Protein AF-A0A090FC65-F1 (afdb_monomer_lite)

Secondary structure (DSSP, 8-state):
--GGGG-HHHHHHHHHHHHHHHHHHHHHHHHHHHHHHHHHHHHHHTSTT--HHHHHHHHHHHHHHTT-SHHHHHHHHHHHHHHHHHHHHHH-TTSTT----HHHHHHHHHHHHHHHHHHHHSS-GGGSTTTT-HHHHHHHHHHHHHHHHHSHHHHHHHHHHHHHHHHHHHHHHHHHHHHHHHHHHHHHHHTHHHHHHHHHHHHH--

pLDDT: mean 73.16, std 12.25, range [43.16, 95.88]

Structure (mmCIF, N/CA/C/O backbone):
data_AF-A0A090FC65-F1
#
_entry.id   AF-A0A090FC65-F1
#
loop_
_atom_site.group_PDB
_atom_site.id
_atom_site.type_symbol
_atom_site.label_atom_id
_atom_site.label_alt_id
_atom_site.label_comp_id
_atom_site.label_asym_id
_atom_site.label_entity_id
_atom_site.label_seq_id
_atom_site.pdbx_PDB_ins_code
_atom_site.Cartn_x
_atom_site.Cartn_y
_atom_site.Cartn_z
_atom_site.occupancy
_atom_site.B_iso_or_equiv
_atom_site.auth_seq_id
_atom_site.auth_comp_id
_atom_site.auth_asym_id
_atom_site.auth_atom_id
_atom_site.pdbx_PDB_model_num
ATOM 1 N N . MET A 1 1 ? 42.939 10.098 -3.791 1.00 51.47 1 MET A N 1
ATOM 2 C CA . MET A 1 1 ? 41.573 9.546 -3.616 1.00 51.47 1 MET A CA 1
ATOM 3 C C . MET A 1 1 ? 41.718 8.213 -2.901 1.00 51.47 1 MET A C 1
ATOM 5 O O . MET A 1 1 ? 42.441 7.376 -3.420 1.00 51.47 1 MET A O 1
ATOM 9 N N . ASN A 1 2 ? 41.141 8.066 -1.704 1.00 67.38 2 ASN A N 1
ATOM 10 C CA . ASN A 1 2 ? 41.407 6.952 -0.780 1.00 67.38 2 ASN A CA 1
ATOM 11 C C . ASN A 1 2 ? 41.084 5.579 -1.389 1.00 67.38 2 ASN A C 1
ATOM 13 O O . ASN A 1 2 ? 39.957 5.353 -1.828 1.00 67.38 2 ASN A O 1
ATOM 17 N N . GLU A 1 3 ? 42.057 4.664 -1.356 1.00 71.25 3 GLU A N 1
ATOM 18 C CA . GLU A 1 3 ? 41.932 3.275 -1.831 1.00 71.25 3 GLU A CA 1
ATOM 19 C C . GLU A 1 3 ? 40.786 2.517 -1.139 1.00 71.25 3 GLU A C 1
ATOM 21 O O . GLU A 1 3 ? 40.102 1.728 -1.784 1.00 71.25 3 GLU A O 1
ATOM 26 N N . LEU A 1 4 ? 40.463 2.887 0.106 1.00 63.00 4 LEU A N 1
ATOM 27 C CA . LEU A 1 4 ? 39.310 2.386 0.864 1.00 63.00 4 LEU A CA 1
ATOM 28 C C . LEU A 1 4 ? 37.965 2.510 0.125 1.00 63.00 4 LEU A C 1
ATOM 30 O O . LEU A 1 4 ? 37.108 1.645 0.257 1.00 63.00 4 LEU A O 1
ATOM 34 N N . VAL A 1 5 ? 37.757 3.567 -0.669 1.00 67.25 5 VAL A N 1
ATOM 35 C CA . VAL A 1 5 ? 36.480 3.797 -1.379 1.00 67.25 5 VAL A CA 1
ATOM 36 C C . VAL A 1 5 ? 36.341 2.874 -2.599 1.00 67.25 5 VAL A C 1
ATOM 38 O O . VAL A 1 5 ? 35.274 2.790 -3.198 1.00 67.25 5 VAL A O 1
ATOM 41 N N . ARG A 1 6 ? 37.403 2.166 -2.999 1.00 68.06 6 ARG A N 1
ATOM 42 C CA . ARG A 1 6 ? 37.356 1.187 -4.096 1.00 68.06 6 ARG A CA 1
ATOM 43 C C . ARG A 1 6 ? 37.112 -0.237 -3.607 1.00 68.06 6 ARG A C 1
ATOM 45 O O . ARG A 1 6 ? 36.806 -1.097 -4.428 1.00 68.06 6 ARG A O 1
ATOM 52 N N . GLU A 1 7 ? 37.214 -0.488 -2.303 1.00 63.75 7 GLU A N 1
ATOM 53 C CA . GLU A 1 7 ? 36.984 -1.814 -1.744 1.00 63.75 7 GLU A CA 1
ATOM 54 C C . GLU A 1 7 ? 35.483 -2.151 -1.740 1.00 63.75 7 GLU A C 1
ATOM 56 O O . GLU A 1 7 ? 34.683 -1.429 -1.136 1.00 63.75 7 GLU A O 1
ATOM 61 N N . PRO A 1 8 ? 35.062 -3.269 -2.358 1.00 57.44 8 PRO A N 1
ATOM 62 C CA . PRO A 1 8 ? 33.663 -3.701 -2.337 1.00 57.44 8 PRO A CA 1
ATOM 63 C C . PRO A 1 8 ? 33.109 -3.876 -0.914 1.00 57.44 8 PRO A C 1
ATOM 65 O O . PRO A 1 8 ? 31.933 -3.610 -0.666 1.00 57.44 8 PRO A O 1
ATOM 68 N N . GLY A 1 9 ? 33.965 -4.276 0.036 1.00 52.81 9 GLY A N 1
ATOM 69 C CA . GLY A 1 9 ? 33.608 -4.434 1.447 1.00 52.81 9 GLY A CA 1
ATOM 70 C C . GLY A 1 9 ? 33.228 -3.119 2.134 1.00 52.81 9 GLY A C 1
ATOM 71 O O . GLY A 1 9 ? 32.287 -3.099 2.927 1.00 52.81 9 GLY A O 1
ATOM 72 N N . PHE A 1 10 ? 33.886 -2.009 1.781 1.00 60.56 10 PHE A N 1
ATOM 73 C CA . PHE A 1 10 ? 33.538 -0.681 2.291 1.00 60.56 10 PHE A CA 1
ATOM 74 C C . PHE A 1 10 ? 32.114 -0.289 1.879 1.00 60.56 10 PHE A C 1
ATOM 76 O O . PHE A 1 10 ? 31.309 0.106 2.722 1.00 60.56 10 PHE A O 1
ATOM 83 N N . TRP A 1 11 ? 31.761 -0.475 0.603 1.00 60.53 11 TRP A N 1
ATOM 84 C CA . TRP A 1 11 ? 30.409 -0.186 0.115 1.00 60.53 11 TRP A CA 1
ATOM 85 C C . TRP A 1 11 ? 29.357 -1.109 0.722 1.00 60.53 11 TRP A C 1
ATOM 87 O O . TRP A 1 11 ? 28.299 -0.625 1.112 1.00 60.53 11 TRP A O 1
ATOM 97 N N . ALA A 1 12 ? 29.656 -2.401 0.888 1.00 51.44 12 ALA A N 1
ATOM 98 C CA . ALA A 1 12 ? 28.757 -3.328 1.572 1.00 51.44 12 ALA A CA 1
ATOM 99 C C . ALA A 1 12 ? 28.463 -2.880 3.017 1.00 51.44 12 ALA A C 1
ATOM 101 O O . ALA A 1 12 ? 27.304 -2.867 3.438 1.00 51.44 12 ALA A O 1
ATOM 102 N N . ALA A 1 13 ? 29.489 -2.446 3.759 1.00 52.19 13 ALA A N 1
ATOM 103 C CA . ALA A 1 13 ? 29.334 -1.923 5.115 1.00 52.19 13 ALA A CA 1
ATOM 104 C C . ALA A 1 13 ? 28.517 -0.619 5.145 1.00 52.19 13 ALA A C 1
ATOM 106 O O . ALA A 1 13 ? 27.596 -0.488 5.952 1.00 52.19 13 ALA A O 1
ATOM 107 N N . VAL A 1 14 ? 28.788 0.321 4.234 1.00 63.91 14 VAL A N 1
ATOM 108 C CA . VAL A 1 14 ? 28.014 1.567 4.105 1.00 63.91 14 VAL A CA 1
ATOM 109 C C . VAL A 1 14 ? 26.547 1.272 3.780 1.00 63.91 14 VAL A C 1
ATOM 111 O O . VAL A 1 14 ? 25.656 1.823 4.427 1.00 63.91 14 VAL A O 1
ATOM 114 N N . THR A 1 15 ? 26.268 0.366 2.839 1.00 62.31 15 THR A N 1
ATOM 115 C CA . THR A 1 15 ? 24.901 -0.040 2.486 1.00 62.31 15 THR A CA 1
ATOM 116 C C . THR A 1 15 ? 24.177 -0.678 3.670 1.00 62.31 15 THR A C 1
ATOM 118 O O . THR A 1 15 ? 23.023 -0.335 3.917 1.00 62.31 15 THR A O 1
ATOM 121 N N . LEU A 1 16 ? 24.840 -1.546 4.441 1.00 58.47 16 LEU A N 1
ATOM 122 C CA . LEU A 1 16 ? 24.265 -2.149 5.649 1.00 58.47 16 LEU A CA 1
ATOM 123 C C . LEU A 1 16 ? 23.921 -1.104 6.716 1.00 58.47 16 LEU A C 1
ATOM 125 O O . LEU A 1 16 ? 22.851 -1.176 7.328 1.00 58.47 16 LEU A O 1
ATOM 129 N N . VAL A 1 17 ? 24.793 -0.114 6.925 1.00 65.50 17 VAL A N 1
ATOM 130 C CA . VAL A 1 17 ? 24.546 0.985 7.870 1.00 65.50 17 VAL A CA 1
ATOM 131 C C . VAL A 1 17 ? 23.358 1.828 7.415 1.00 65.50 17 VAL A C 1
ATOM 133 O O . VAL A 1 17 ? 22.437 2.050 8.199 1.00 65.50 17 VAL A O 1
ATOM 136 N N . VAL A 1 18 ? 23.325 2.239 6.144 1.00 69.81 18 VAL A N 1
ATOM 137 C CA . VAL A 1 18 ? 22.197 2.996 5.576 1.00 69.81 18 VAL A CA 1
ATOM 138 C C . VAL A 1 18 ? 20.899 2.200 5.707 1.00 69.81 18 VAL A C 1
ATOM 140 O O . VAL A 1 18 ? 19.906 2.730 6.197 1.00 69.81 18 VAL A O 1
ATOM 143 N N . PHE A 1 19 ? 20.916 0.912 5.363 1.00 67.31 19 PHE A N 1
ATOM 144 C CA . PHE A 1 19 ? 19.756 0.031 5.471 1.00 67.31 19 PHE A CA 1
ATOM 145 C C . PHE A 1 19 ? 19.228 -0.054 6.907 1.00 67.31 19 PHE A C 1
ATOM 147 O O . PHE A 1 19 ? 18.021 0.069 7.132 1.00 67.31 19 PHE A O 1
ATOM 154 N N . SER A 1 20 ? 20.129 -0.213 7.876 1.00 59.59 20 SER A N 1
ATOM 155 C CA . SER A 1 20 ? 19.792 -0.310 9.299 1.00 59.59 20 SER A CA 1
ATOM 156 C C . SER A 1 20 ? 19.202 0.996 9.833 1.00 59.59 20 SER A C 1
ATOM 158 O O . SER A 1 20 ? 18.173 0.979 10.510 1.00 59.59 20 SER A O 1
ATOM 160 N N . VAL A 1 21 ? 19.800 2.139 9.480 1.00 72.12 21 VAL A N 1
ATOM 161 C CA . VAL A 1 21 ? 19.295 3.467 9.860 1.00 72.12 21 VAL A CA 1
ATOM 162 C C . VAL A 1 21 ? 17.922 3.722 9.238 1.00 72.12 21 VAL A C 1
ATOM 164 O O . VAL A 1 21 ? 17.005 4.146 9.940 1.00 72.12 21 VAL A O 1
ATOM 167 N N . SER A 1 22 ? 17.733 3.413 7.953 1.00 71.12 22 SER A N 1
ATOM 168 C CA . SER A 1 22 ? 16.440 3.566 7.279 1.00 71.12 22 SER A CA 1
ATOM 169 C C . SER A 1 22 ? 15.353 2.693 7.909 1.00 71.12 22 SER A C 1
ATOM 171 O O . SER A 1 22 ? 14.254 3.189 8.148 1.00 71.12 22 SER A O 1
ATOM 173 N N . HIS A 1 23 ? 15.651 1.433 8.248 1.00 70.88 23 HIS A N 1
ATOM 174 C CA . HIS A 1 23 ? 14.705 0.554 8.949 1.00 70.88 23 HIS A CA 1
ATOM 175 C C . HIS A 1 23 ? 14.365 1.076 10.339 1.00 70.88 23 HIS A C 1
ATOM 177 O O . HIS A 1 23 ? 13.200 1.063 10.734 1.00 70.88 23 HIS A O 1
ATOM 183 N N . PHE A 1 24 ? 15.357 1.578 11.071 1.00 73.00 24 PHE A N 1
ATOM 184 C CA . PHE A 1 24 ? 15.137 2.149 12.391 1.00 73.00 24 PHE A CA 1
ATOM 185 C C . PHE A 1 24 ? 14.238 3.393 12.334 1.00 73.00 24 PHE A C 1
ATOM 187 O O . PHE A 1 24 ? 13.262 3.487 13.082 1.00 73.00 24 PHE A O 1
ATOM 194 N N . VAL A 1 25 ? 14.513 4.325 11.414 1.00 78.62 25 VAL A N 1
ATOM 195 C CA . VAL A 1 25 ? 13.696 5.534 11.217 1.00 78.62 25 VAL A CA 1
ATOM 196 C C . VAL A 1 25 ? 12.282 5.168 10.764 1.00 78.62 25 VAL A C 1
ATOM 198 O O . VAL A 1 25 ? 11.313 5.694 11.315 1.00 78.62 25 VAL A O 1
ATOM 201 N N . ALA A 1 26 ? 12.147 4.234 9.818 1.00 76.00 26 ALA A N 1
ATOM 202 C CA . ALA A 1 26 ? 10.854 3.742 9.357 1.00 76.00 26 ALA A CA 1
ATOM 203 C C . ALA A 1 26 ? 10.057 3.112 10.508 1.00 76.00 26 ALA A C 1
ATOM 205 O O . ALA A 1 26 ? 8.915 3.497 10.744 1.00 76.00 26 ALA A O 1
ATOM 206 N N . ALA A 1 27 ? 10.674 2.236 11.305 1.00 74.56 27 ALA A N 1
ATOM 207 C CA . ALA A 1 27 ? 10.036 1.613 12.461 1.00 74.56 27 ALA A CA 1
ATOM 208 C C . ALA A 1 27 ? 9.600 2.646 13.515 1.00 74.56 27 ALA A C 1
ATOM 210 O O . ALA A 1 27 ? 8.479 2.580 14.030 1.00 74.56 27 ALA A O 1
ATOM 211 N N . ALA A 1 28 ? 10.449 3.632 13.823 1.00 81.19 28 ALA A N 1
ATOM 212 C CA . ALA A 1 28 ? 10.112 4.717 14.743 1.00 81.19 28 ALA A CA 1
ATOM 213 C C . ALA A 1 28 ? 8.933 5.563 14.230 1.00 81.19 28 ALA A C 1
ATOM 215 O O . ALA A 1 28 ? 8.041 5.927 15.002 1.00 81.19 28 ALA A O 1
ATOM 216 N N . TYR A 1 29 ? 8.892 5.847 12.929 1.00 85.06 29 TYR A N 1
ATOM 217 C CA . TYR A 1 29 ? 7.807 6.602 12.314 1.00 85.06 29 TYR A CA 1
ATOM 218 C C . TYR A 1 29 ? 6.497 5.801 12.255 1.00 85.06 29 TYR A C 1
ATOM 220 O O . TYR A 1 29 ? 5.449 6.311 12.656 1.00 85.06 29 TYR A O 1
ATOM 228 N N . VAL A 1 30 ? 6.556 4.522 11.869 1.00 85.44 30 VAL A N 1
ATOM 229 C CA . VAL A 1 30 ? 5.416 3.590 11.869 1.00 85.44 30 VAL A CA 1
ATOM 230 C C . VAL A 1 30 ? 4.794 3.483 13.259 1.00 85.44 30 VAL A C 1
ATOM 232 O O . VAL A 1 30 ? 3.572 3.540 13.383 1.00 85.44 30 VAL A O 1
ATOM 235 N N . ARG A 1 31 ? 5.602 3.421 14.328 1.00 84.62 31 ARG A N 1
ATOM 236 C CA . ARG A 1 31 ? 5.092 3.440 15.712 1.00 84.62 31 ARG A CA 1
ATOM 237 C C . ARG A 1 31 ? 4.240 4.681 15.997 1.00 84.62 31 ARG A C 1
ATOM 239 O O . ARG A 1 31 ? 3.167 4.555 16.585 1.00 84.62 31 ARG A O 1
ATOM 246 N N . ARG A 1 32 ? 4.669 5.868 15.547 1.00 88.75 32 ARG A N 1
ATOM 247 C CA . ARG A 1 32 ? 3.898 7.118 15.709 1.00 88.75 32 ARG A CA 1
ATOM 248 C C . ARG A 1 32 ? 2.599 7.101 14.904 1.00 88.75 32 ARG A C 1
ATOM 250 O O . ARG A 1 32 ? 1.569 7.544 15.409 1.00 88.75 32 ARG A O 1
ATOM 257 N N . LEU A 1 33 ? 2.633 6.600 13.669 1.00 89.00 33 LEU A N 1
ATOM 258 C CA . LEU A 1 33 ? 1.431 6.460 12.840 1.00 89.00 33 LEU A CA 1
ATOM 259 C C . LEU A 1 33 ? 0.433 5.482 13.461 1.00 89.00 33 LEU A C 1
ATOM 261 O O . LEU A 1 33 ? -0.754 5.794 13.542 1.00 89.00 33 LEU A O 1
ATOM 265 N N . ARG A 1 34 ? 0.921 4.345 13.963 1.00 88.12 34 ARG A N 1
ATOM 266 C CA . ARG A 1 34 ? 0.098 3.329 14.620 1.00 88.12 34 ARG A CA 1
ATOM 267 C C . ARG A 1 34 ? -0.552 3.862 15.887 1.00 88.12 34 ARG A C 1
ATOM 269 O O . ARG A 1 34 ? -1.748 3.671 16.054 1.00 88.12 34 ARG A O 1
ATOM 276 N N . ALA A 1 35 ? 0.184 4.599 16.719 1.00 90.88 35 ALA A N 1
ATOM 277 C CA . ALA A 1 35 ? -0.394 5.260 17.888 1.00 90.88 35 ALA A CA 1
ATOM 278 C C . ALA A 1 35 ? -1.552 6.196 17.494 1.00 90.88 35 ALA A C 1
ATOM 280 O O . ALA A 1 35 ? -2.641 6.090 18.046 1.00 90.88 35 ALA A O 1
ATOM 281 N N . ARG A 1 36 ? -1.363 7.042 16.468 1.00 92.19 36 ARG A N 1
ATOM 282 C CA . ARG A 1 36 ? -2.426 7.931 15.958 1.00 92.19 36 ARG A CA 1
ATOM 283 C C . ARG A 1 36 ? -3.633 7.167 15.417 1.00 92.19 36 ARG A C 1
ATOM 285 O O . ARG A 1 36 ? -4.761 7.612 15.608 1.00 92.19 36 ARG A O 1
ATOM 292 N N . MET A 1 37 ? -3.398 6.063 14.710 1.00 93.31 37 MET A N 1
ATOM 293 C CA . MET A 1 37 ? -4.465 5.219 14.177 1.00 93.31 37 MET A CA 1
ATOM 294 C C . MET A 1 37 ? -5.295 4.616 15.312 1.00 93.31 37 MET A C 1
ATOM 296 O O . MET A 1 37 ? -6.519 4.719 15.283 1.00 93.31 37 MET A O 1
ATOM 300 N N . LEU A 1 38 ? -4.628 4.064 16.329 1.00 93.88 38 LEU A N 1
ATOM 301 C CA . LEU A 1 38 ? -5.272 3.478 17.503 1.00 93.88 38 LEU A CA 1
ATOM 302 C C . LEU A 1 38 ? -6.103 4.508 18.271 1.00 93.88 38 LEU A C 1
ATOM 304 O O . LEU A 1 38 ? -7.242 4.209 18.597 1.00 93.88 38 LEU A O 1
ATOM 308 N N . THR A 1 39 ? -5.610 5.736 18.458 1.00 95.88 39 THR A N 1
ATOM 309 C CA . THR A 1 39 ? -6.395 6.805 19.104 1.00 95.88 39 THR A CA 1
ATOM 310 C C . THR A 1 39 ? -7.699 7.104 18.358 1.00 95.88 39 THR A C 1
ATOM 312 O O . THR A 1 39 ? -8.745 7.294 18.975 1.00 95.88 39 THR A O 1
ATOM 315 N N . ILE A 1 40 ? -7.672 7.143 17.019 1.00 93.31 40 ILE A N 1
ATOM 316 C CA . ILE A 1 40 ? -8.890 7.384 16.226 1.00 93.31 40 ILE A CA 1
ATOM 317 C C . ILE A 1 40 ? -9.846 6.196 16.345 1.00 93.31 40 ILE A C 1
ATOM 319 O O . ILE A 1 40 ? -11.044 6.401 16.511 1.00 93.31 40 ILE A O 1
ATOM 323 N N . ILE A 1 41 ? -9.320 4.973 16.269 1.00 93.75 41 ILE A N 1
ATOM 324 C CA . ILE A 1 41 ? -10.106 3.744 16.413 1.00 93.75 41 ILE A CA 1
ATOM 325 C C . ILE A 1 41 ? -10.780 3.692 17.786 1.00 93.75 41 ILE A C 1
ATOM 327 O O . ILE A 1 41 ? -11.978 3.450 17.860 1.00 93.75 41 ILE A O 1
ATOM 331 N N . GLU A 1 42 ? -10.041 3.979 18.853 1.00 94.62 42 GLU A N 1
ATOM 332 C CA . GLU A 1 42 ? -10.560 4.029 20.221 1.00 94.62 42 GLU A CA 1
ATOM 333 C C . GLU A 1 42 ? -11.678 5.069 20.362 1.00 94.62 42 GLU A C 1
ATOM 335 O O . GLU A 1 42 ? -12.694 4.797 20.993 1.00 94.62 42 GLU A O 1
ATOM 340 N N . THR A 1 43 ? -11.542 6.220 19.694 1.00 92.69 43 THR A N 1
ATOM 341 C CA . THR A 1 43 ? -12.594 7.248 19.655 1.00 92.69 43 THR A CA 1
ATOM 342 C C . THR A 1 43 ? -13.859 6.753 18.945 1.00 92.69 43 THR A C 1
ATOM 344 O O . THR A 1 43 ? -14.956 7.086 19.363 1.00 92.69 43 THR A O 1
ATOM 347 N N . ILE A 1 44 ? -13.730 5.970 17.869 1.00 90.25 44 ILE A N 1
ATOM 348 C CA . ILE A 1 44 ? -14.891 5.418 17.149 1.00 90.25 44 ILE A CA 1
ATOM 349 C C . ILE A 1 44 ? -15.550 4.302 17.970 1.00 90.25 44 ILE A C 1
ATOM 351 O O . ILE A 1 44 ? -16.770 4.231 18.046 1.00 90.25 44 ILE A O 1
ATOM 355 N N . LEU A 1 45 ? -14.755 3.428 18.592 1.00 91.25 45 LEU A N 1
ATOM 356 C CA . LEU A 1 45 ? -15.260 2.287 19.361 1.00 91.25 45 LEU A CA 1
ATOM 357 C C . LEU A 1 45 ? -15.894 2.680 20.697 1.00 91.25 45 LEU A C 1
ATOM 359 O O . LEU A 1 45 ? -16.705 1.916 21.217 1.00 91.25 45 LEU A O 1
ATOM 363 N N . SER A 1 46 ? -15.526 3.833 21.258 1.00 92.00 46 SER A N 1
ATOM 364 C CA . SER A 1 46 ? -16.148 4.362 22.473 1.00 92.00 46 SER A CA 1
ATOM 365 C C . SER A 1 46 ? -17.509 5.018 22.217 1.00 92.00 46 SER A C 1
ATOM 367 O O . SER A 1 46 ? -18.245 5.276 23.170 1.00 92.00 46 SER A O 1
ATOM 369 N N . GLU A 1 47 ? -17.884 5.255 20.954 1.00 92.19 47 GLU A N 1
ATOM 370 C CA . GLU A 1 47 ? -19.193 5.803 20.607 1.00 92.19 47 GLU A CA 1
ATOM 371 C C . GLU A 1 47 ? -20.294 4.727 20.700 1.00 92.19 47 GLU A C 1
ATOM 373 O O . GLU A 1 47 ? -20.170 3.658 20.097 1.00 92.19 47 GLU A O 1
ATOM 378 N N . PRO A 1 48 ? -21.425 5.002 21.385 1.00 88.44 48 PRO A N 1
ATOM 379 C CA . PRO A 1 48 ? -22.522 4.036 21.535 1.00 88.44 48 PRO A CA 1
ATOM 380 C C . PRO A 1 48 ? -23.175 3.607 20.213 1.00 88.44 48 PRO A C 1
ATOM 382 O O . PRO A 1 48 ? -23.870 2.597 20.162 1.00 88.44 48 PRO A O 1
ATOM 385 N N . SER A 1 49 ? -22.987 4.392 19.150 1.00 88.62 49 SER A N 1
ATOM 386 C CA . SER A 1 49 ? -23.535 4.165 17.810 1.00 88.62 49 SER A CA 1
ATOM 387 C C . SER A 1 49 ? -22.704 3.203 16.950 1.00 88.62 49 SER A C 1
ATOM 389 O O . SER A 1 49 ? -23.116 2.892 15.827 1.00 88.62 49 SER A O 1
ATOM 391 N N . ALA A 1 50 ? -21.556 2.730 17.448 1.00 87.19 50 ALA A N 1
ATOM 392 C CA . ALA A 1 50 ? -20.701 1.779 16.745 1.00 87.19 50 ALA A CA 1
ATOM 393 C C . ALA A 1 50 ? -21.350 0.392 16.675 1.00 87.19 50 ALA A C 1
ATOM 395 O O . ALA A 1 50 ? -21.571 -0.271 17.695 1.00 87.19 50 ALA A O 1
ATOM 396 N N . ASN A 1 51 ? -21.626 -0.069 15.456 1.00 89.69 51 ASN A N 1
ATOM 397 C CA . ASN A 1 51 ? -22.268 -1.359 15.221 1.00 89.69 51 ASN A CA 1
ATOM 398 C C . ASN A 1 51 ? -21.250 -2.477 14.907 1.00 89.69 51 ASN A C 1
ATOM 400 O O . ASN A 1 51 ? -20.034 -2.270 14.930 1.00 89.69 51 ASN A O 1
ATOM 404 N N . ALA A 1 52 ? -21.740 -3.699 14.667 1.00 87.75 52 ALA A N 1
ATOM 405 C CA . ALA A 1 52 ? -20.893 -4.848 14.333 1.00 87.75 52 ALA A CA 1
ATOM 406 C C . ALA A 1 52 ? -20.082 -4.624 13.041 1.00 87.75 52 ALA A C 1
ATOM 408 O O . ALA A 1 52 ? -18.883 -4.904 13.024 1.00 87.75 52 ALA A O 1
ATOM 409 N N . ALA A 1 53 ? -20.688 -3.992 12.032 1.00 88.06 53 ALA A N 1
ATOM 410 C CA . ALA A 1 53 ? -20.047 -3.722 10.748 1.00 88.06 53 ALA A CA 1
ATOM 411 C C . ALA A 1 53 ? -18.890 -2.719 10.883 1.00 88.06 53 ALA A C 1
ATOM 413 O O . ALA A 1 53 ? -17.838 -2.888 10.262 1.00 88.06 53 ALA A O 1
ATOM 414 N N . ASP A 1 54 ? -19.040 -1.714 11.752 1.00 87.75 54 ASP A N 1
ATOM 415 C CA . ASP A 1 54 ? -17.973 -0.767 12.082 1.00 8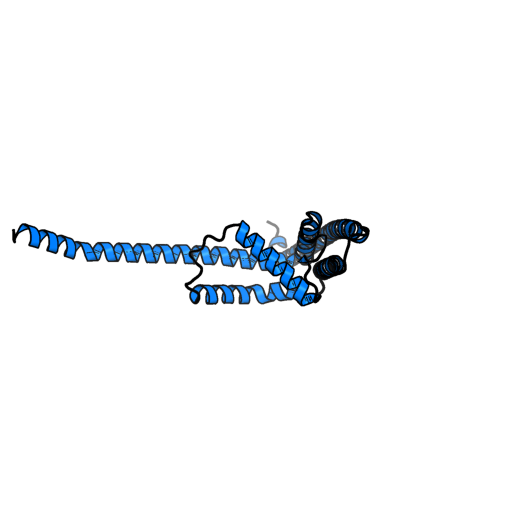7.75 54 ASP A CA 1
ATOM 416 C C . ASP A 1 54 ? -16.799 -1.481 12.777 1.00 87.75 54 ASP A C 1
ATOM 418 O O . ASP A 1 54 ? -15.637 -1.253 12.434 1.00 87.75 54 ASP A O 1
ATOM 422 N N . LYS A 1 55 ? -17.086 -2.406 13.705 1.00 88.38 55 LYS A N 1
ATOM 423 C CA . LYS A 1 55 ? -16.062 -3.225 14.379 1.00 88.38 55 LYS A CA 1
ATOM 424 C C . LYS A 1 55 ? -15.356 -4.171 13.409 1.00 88.38 55 LYS A C 1
ATOM 426 O O . LYS A 1 55 ? -14.137 -4.299 13.479 1.00 88.38 55 LYS A O 1
ATOM 431 N N . ALA A 1 56 ? -16.091 -4.792 12.490 1.00 86.94 56 ALA A N 1
ATOM 432 C CA . ALA A 1 56 ? -15.543 -5.675 11.466 1.00 86.94 56 ALA A CA 1
ATOM 433 C C . ALA A 1 56 ? -14.596 -4.922 10.515 1.00 86.94 56 ALA A C 1
ATOM 435 O O . ALA A 1 56 ? -13.489 -5.385 10.233 1.00 86.94 56 ALA A O 1
ATOM 436 N N . TRP A 1 57 ? -14.986 -3.721 10.076 1.00 89.25 57 TRP A N 1
ATOM 437 C CA . TRP A 1 57 ? -14.109 -2.849 9.295 1.00 89.25 57 TRP A CA 1
ATOM 438 C C . TRP A 1 57 ? -12.841 -2.464 10.079 1.00 89.25 57 TRP A C 1
ATOM 440 O O . TRP A 1 57 ? -11.736 -2.584 9.546 1.00 89.25 57 TRP A O 1
ATOM 450 N N . ILE A 1 58 ? -12.975 -2.053 11.346 1.00 91.06 58 ILE A N 1
ATOM 451 C CA . ILE A 1 58 ? -11.831 -1.712 12.210 1.00 91.06 58 ILE A CA 1
ATOM 452 C C . ILE A 1 58 ? -10.891 -2.906 12.369 1.00 91.06 58 ILE A C 1
ATOM 454 O O . ILE A 1 58 ? -9.677 -2.739 12.263 1.00 91.06 58 ILE A O 1
ATOM 458 N N . GLN A 1 59 ? -11.437 -4.101 12.592 1.00 88.81 59 GLN A N 1
ATOM 459 C CA . GLN A 1 59 ? -10.658 -5.327 12.725 1.00 88.81 59 GLN A CA 1
ATOM 460 C C . GLN A 1 59 ? -9.829 -5.589 11.463 1.00 88.81 59 GLN A C 1
ATOM 462 O O . GLN A 1 59 ? -8.624 -5.805 11.565 1.00 88.81 59 GLN A O 1
ATOM 467 N N . LYS A 1 60 ? -10.429 -5.454 10.272 1.00 87.50 60 LYS A N 1
ATOM 468 C CA . LYS A 1 60 ? -9.709 -5.563 8.993 1.00 87.50 60 LYS A CA 1
ATOM 469 C C . LYS A 1 60 ? -8.567 -4.550 8.886 1.00 87.50 60 LYS A C 1
ATOM 471 O O . LYS A 1 60 ? -7.483 -4.912 8.438 1.00 87.50 60 LYS A O 1
ATOM 476 N N . GLU A 1 61 ? -8.774 -3.292 9.279 1.00 87.50 61 GLU A N 1
ATOM 477 C CA . GLU A 1 61 ? -7.711 -2.273 9.232 1.00 87.50 61 GLU A CA 1
ATOM 478 C C . GLU A 1 61 ? -6.598 -2.541 10.256 1.00 87.50 61 GLU A C 1
ATOM 480 O O . GLU A 1 61 ? -5.416 -2.359 9.961 1.00 87.50 61 GLU A O 1
ATOM 485 N N . LEU A 1 62 ? -6.948 -3.028 11.448 1.00 87.75 62 LEU A N 1
ATOM 486 C CA . LEU A 1 62 ? -5.969 -3.457 12.445 1.00 87.75 62 LEU A CA 1
ATOM 487 C C . LEU A 1 62 ? -5.132 -4.630 11.932 1.00 87.75 62 LEU A C 1
ATOM 489 O O . LEU A 1 62 ? -3.906 -4.586 12.054 1.00 87.75 62 LEU A O 1
ATOM 493 N N . ASP A 1 63 ? -5.764 -5.623 11.309 1.00 84.88 63 ASP A N 1
ATOM 494 C CA . ASP A 1 63 ? -5.086 -6.784 10.735 1.00 84.88 63 ASP A CA 1
ATOM 495 C C . ASP A 1 63 ? -4.176 -6.395 9.562 1.00 84.88 63 ASP A C 1
ATOM 497 O O . ASP A 1 63 ? -3.031 -6.858 9.496 1.00 84.88 63 ASP A O 1
ATOM 501 N N . LEU A 1 64 ? -4.621 -5.475 8.697 1.00 80.12 64 LEU A N 1
ATOM 502 C CA . LEU A 1 64 ? -3.805 -4.907 7.618 1.00 80.12 64 LEU A CA 1
ATOM 503 C C . LEU A 1 64 ? -2.564 -4.184 8.177 1.00 80.12 64 LEU A C 1
ATOM 505 O O . LEU A 1 64 ? -1.437 -4.434 7.742 1.00 80.12 64 LEU A O 1
ATOM 509 N N . SER A 1 65 ? -2.759 -3.343 9.199 1.00 81.69 65 SER A N 1
ATOM 510 C CA . SER A 1 65 ? -1.683 -2.580 9.846 1.00 81.69 65 SER A CA 1
ATOM 511 C C . SER A 1 65 ? -0.721 -3.447 10.672 1.00 81.69 65 SER A C 1
ATOM 513 O O . SER A 1 65 ? 0.423 -3.060 10.913 1.00 81.69 65 SER A O 1
ATOM 515 N N . SER A 1 66 ? -1.168 -4.624 11.133 1.00 77.69 66 SER A N 1
ATOM 516 C CA . SER A 1 66 ? -0.365 -5.544 11.949 1.00 77.69 66 SER A CA 1
ATOM 517 C C . SER A 1 66 ? 0.707 -6.274 11.136 1.00 77.69 66 SER A C 1
ATOM 519 O O . SER A 1 66 ? 1.497 -7.020 11.716 1.00 77.69 66 SER A O 1
ATOM 521 N N . ASN A 1 67 ? 0.754 -6.042 9.823 1.00 64.25 67 ASN A N 1
ATOM 522 C CA . ASN A 1 67 ? 1.860 -6.405 8.955 1.00 64.25 67 ASN A CA 1
ATOM 523 C C . ASN A 1 67 ? 2.248 -7.889 9.013 1.00 64.25 67 ASN A C 1
ATOM 525 O O . ASN A 1 67 ? 3.430 -8.223 9.041 1.00 64.25 67 ASN A O 1
ATOM 529 N N . LYS A 1 68 ? 1.263 -8.799 9.088 1.00 57.44 68 LYS A N 1
ATOM 530 C CA . LYS A 1 68 ? 1.596 -10.208 9.316 1.00 57.44 68 LYS A CA 1
ATOM 531 C C . LYS A 1 68 ? 2.360 -10.823 8.146 1.00 57.44 68 LYS A C 1
ATOM 533 O O . LYS A 1 68 ? 3.431 -11.337 8.408 1.00 57.44 68 LYS A O 1
ATOM 538 N N . HIS A 1 69 ? 1.924 -10.725 6.883 1.00 51.06 69 HIS A N 1
ATOM 539 C CA . HIS A 1 69 ? 2.644 -11.417 5.791 1.00 51.06 69 HIS A CA 1
ATOM 540 C C . HIS A 1 69 ? 2.528 -10.815 4.373 1.00 51.06 69 HIS A C 1
ATOM 542 O O . HIS A 1 69 ? 3.168 -11.327 3.463 1.00 51.06 69 HIS A O 1
ATOM 548 N N . HIS A 1 70 ? 1.758 -9.749 4.123 1.00 53.44 70 HIS A N 1
ATOM 549 C CA . HIS A 1 70 ? 1.309 -9.443 2.749 1.00 53.44 70 HIS A CA 1
ATOM 550 C C . HIS A 1 70 ? 2.340 -8.769 1.824 1.00 53.44 70 HIS A C 1
ATOM 552 O O . HIS A 1 70 ? 2.391 -9.091 0.638 1.00 53.44 70 HIS A O 1
ATOM 558 N N . GLN A 1 71 ? 3.188 -7.864 2.317 1.00 54.94 71 GLN A N 1
ATOM 559 C CA . GLN A 1 71 ? 4.041 -7.066 1.420 1.00 54.94 71 GLN A CA 1
ATOM 560 C C . GLN A 1 71 ? 5.186 -7.843 0.771 1.00 54.94 71 GLN A C 1
ATOM 562 O O . GLN A 1 71 ? 5.578 -7.531 -0.353 1.00 54.94 71 GLN A O 1
ATOM 567 N N . HIS A 1 72 ? 5.704 -8.874 1.438 1.00 55.53 72 HIS A N 1
ATOM 568 C CA . HIS A 1 72 ? 6.787 -9.686 0.883 1.00 55.53 72 HIS A CA 1
ATOM 569 C C . HIS A 1 72 ? 6.332 -10.483 -0.349 1.00 55.53 72 HIS A C 1
ATOM 571 O O . HIS A 1 72 ? 7.071 -10.571 -1.327 1.00 55.53 72 HIS A O 1
ATOM 577 N N . TRP A 1 73 ? 5.093 -10.987 -0.347 1.00 56.66 73 TRP A N 1
ATOM 578 C CA . TRP A 1 73 ? 4.524 -11.716 -1.485 1.00 56.66 73 TRP A CA 1
ATOM 579 C C . TRP A 1 73 ? 4.201 -10.801 -2.666 1.00 56.66 73 TRP A C 1
ATOM 581 O O . TRP A 1 73 ? 4.518 -11.136 -3.805 1.00 56.66 73 TRP A O 1
ATOM 591 N N . VAL A 1 74 ? 3.627 -9.621 -2.403 1.00 56.22 74 VAL A N 1
ATOM 592 C CA . VAL A 1 74 ? 3.323 -8.637 -3.456 1.00 56.22 74 VAL A CA 1
ATOM 593 C C . VAL A 1 74 ? 4.610 -8.110 -4.096 1.00 56.22 74 VAL A C 1
ATOM 595 O O . VAL A 1 74 ? 4.686 -8.013 -5.319 1.00 56.22 74 VAL A O 1
ATOM 598 N N . GLY A 1 75 ? 5.653 -7.848 -3.300 1.00 58.84 75 GLY A N 1
ATOM 599 C CA . GLY A 1 75 ? 6.966 -7.447 -3.812 1.00 58.84 75 GLY A CA 1
ATOM 600 C C . GLY A 1 75 ? 7.640 -8.525 -4.670 1.00 58.84 75 GLY A C 1
ATOM 601 O O . GLY A 1 75 ? 8.235 -8.202 -5.696 1.00 58.84 75 GLY A O 1
ATOM 602 N N . PHE A 1 76 ? 7.508 -9.803 -4.299 1.00 63.47 76 PHE A N 1
ATOM 603 C CA . PHE A 1 76 ? 8.035 -10.924 -5.085 1.00 63.47 76 PHE A CA 1
ATOM 604 C C . PHE A 1 76 ? 7.298 -11.106 -6.423 1.00 63.47 76 PHE A C 1
ATOM 606 O O . PHE A 1 76 ? 7.924 -11.393 -7.440 1.00 63.47 76 PHE A O 1
ATOM 613 N N . LEU A 1 77 ? 5.976 -10.902 -6.442 1.00 64.25 77 LEU A N 1
ATOM 614 C CA . LEU A 1 77 ? 5.135 -11.087 -7.631 1.00 64.25 77 LEU A CA 1
ATOM 615 C C . LEU A 1 77 ? 5.013 -9.842 -8.523 1.00 64.25 77 LEU A C 1
ATOM 617 O O . LEU A 1 77 ? 4.485 -9.954 -9.629 1.00 64.25 77 LEU A O 1
ATOM 621 N N . ALA A 1 78 ? 5.510 -8.676 -8.099 1.00 60.78 78 ALA A N 1
ATOM 622 C CA . ALA A 1 78 ? 5.432 -7.432 -8.870 1.00 60.78 78 ALA A CA 1
ATOM 623 C C . ALA A 1 78 ? 5.928 -7.556 -10.333 1.00 60.78 78 ALA A C 1
ATOM 625 O O . ALA A 1 78 ? 5.230 -7.060 -11.223 1.00 60.78 78 ALA A O 1
ATOM 626 N N . PRO A 1 79 ? 7.036 -8.268 -10.640 1.00 62.72 79 PRO A N 1
ATOM 627 C CA . PRO A 1 79 ? 7.466 -8.475 -12.025 1.00 62.72 79 PRO A CA 1
ATOM 628 C C . PRO A 1 79 ? 6.457 -9.292 -12.848 1.00 62.72 79 PRO A C 1
ATOM 630 O O . PRO A 1 79 ? 6.207 -8.988 -14.011 1.00 62.72 79 PRO A O 1
ATOM 633 N N . VAL A 1 80 ? 5.839 -10.310 -12.240 1.00 69.12 80 VAL A N 1
ATOM 634 C CA . VAL A 1 80 ? 4.847 -11.176 -12.899 1.00 69.12 80 VAL A CA 1
ATOM 635 C C . VAL A 1 80 ? 3.549 -10.412 -13.155 1.00 69.12 80 VAL A C 1
ATOM 637 O O . VAL A 1 80 ? 2.977 -10.520 -14.237 1.00 69.12 80 VAL A O 1
ATOM 640 N N . LEU A 1 81 ? 3.111 -9.594 -12.195 1.00 63.50 81 LEU A N 1
ATOM 641 C CA . LEU A 1 81 ? 1.934 -8.736 -12.345 1.00 63.50 81 LEU A CA 1
ATOM 642 C C . LEU A 1 81 ? 2.122 -7.699 -13.459 1.00 63.50 81 LEU A C 1
ATOM 644 O O . LEU A 1 81 ? 1.179 -7.449 -14.204 1.00 63.50 81 LEU A O 1
ATOM 648 N N . PHE A 1 82 ? 3.330 -7.147 -13.617 1.00 59.16 82 PHE A N 1
ATOM 649 C CA . PHE A 1 82 ? 3.662 -6.239 -14.719 1.00 59.16 82 PHE A CA 1
ATOM 650 C C . PHE A 1 82 ? 3.578 -6.921 -16.091 1.00 59.16 82 PHE A C 1
ATOM 652 O O . PHE A 1 82 ? 2.989 -6.384 -17.028 1.00 59.16 82 PHE A O 1
ATOM 659 N N . VAL A 1 83 ? 4.119 -8.135 -16.219 1.00 64.12 83 VAL A N 1
ATOM 660 C CA . VAL A 1 83 ? 3.986 -8.909 -17.462 1.00 64.12 83 VAL A CA 1
ATOM 661 C C . VAL A 1 83 ? 2.515 -9.254 -17.721 1.00 64.12 83 VAL A C 1
ATOM 663 O O . VAL A 1 83 ? 2.041 -9.120 -18.847 1.00 64.12 83 VAL A O 1
ATOM 666 N N . GLY A 1 84 ? 1.767 -9.626 -16.679 1.00 62.69 84 GLY A N 1
ATOM 667 C CA . GLY A 1 84 ? 0.337 -9.913 -16.766 1.00 62.69 84 GLY A CA 1
ATOM 668 C C . GLY A 1 84 ? -0.489 -8.724 -17.260 1.00 62.69 84 GLY A C 1
ATOM 669 O O . GLY A 1 84 ? -1.317 -8.893 -18.152 1.00 62.69 84 GLY A O 1
ATOM 670 N N . THR A 1 85 ? -0.244 -7.514 -16.749 1.00 58.97 85 THR A N 1
ATOM 671 C CA . THR A 1 85 ? -0.956 -6.307 -17.201 1.00 58.97 85 THR A CA 1
ATOM 672 C C . THR A 1 85 ? -0.609 -5.919 -18.634 1.00 58.97 85 THR A C 1
ATOM 674 O O . THR A 1 85 ? -1.505 -5.505 -19.366 1.00 58.97 85 THR A O 1
ATOM 677 N N . LEU A 1 86 ? 0.638 -6.111 -19.078 1.00 57.28 86 LEU A N 1
ATOM 678 C CA . LEU A 1 86 ? 1.005 -5.920 -20.486 1.00 57.28 86 LEU A CA 1
ATOM 679 C C . LEU A 1 86 ? 0.281 -6.908 -21.404 1.00 57.28 86 LEU A C 1
ATOM 681 O O . LEU A 1 86 ? -0.256 -6.507 -22.433 1.00 57.28 86 LEU A O 1
ATOM 685 N N . VAL A 1 87 ? 0.230 -8.187 -21.026 1.00 62.25 87 VAL A N 1
ATOM 686 C CA . VAL A 1 87 ? -0.480 -9.220 -21.791 1.00 62.25 87 VAL A CA 1
ATOM 687 C C . VAL A 1 87 ? -1.968 -8.881 -21.873 1.00 62.25 87 VAL A C 1
ATOM 689 O O . VAL A 1 87 ? -2.511 -8.805 -22.971 1.00 62.25 87 VAL A O 1
ATOM 692 N N . VAL A 1 88 ? -2.621 -8.584 -20.747 1.00 59.53 88 VAL A N 1
ATOM 693 C CA . VAL A 1 88 ? -4.040 -8.191 -20.739 1.00 59.53 88 VAL A CA 1
ATOM 694 C C . VAL A 1 88 ? -4.273 -6.930 -21.573 1.00 59.53 88 VAL A C 1
ATOM 696 O O . VAL A 1 88 ? -5.196 -6.916 -22.376 1.00 59.53 88 VAL A O 1
ATOM 699 N N . GLY A 1 89 ? -3.414 -5.911 -21.474 1.00 54.38 89 GLY A N 1
ATOM 700 C CA . GLY A 1 89 ? -3.532 -4.686 -22.272 1.00 54.38 89 GLY A CA 1
ATOM 701 C C . GLY A 1 89 ? -3.351 -4.894 -23.782 1.00 54.38 89 GLY A C 1
ATOM 702 O O . GLY A 1 89 ? -3.936 -4.163 -24.577 1.00 54.38 89 GLY A O 1
ATOM 703 N N . LEU A 1 90 ? -2.580 -5.903 -24.202 1.00 57.09 90 LEU A N 1
ATOM 704 C CA . LEU A 1 90 ? -2.442 -6.272 -25.616 1.00 57.09 90 LEU A CA 1
ATOM 705 C C . LEU A 1 90 ? -3.662 -7.044 -26.145 1.00 57.09 90 LEU A C 1
ATOM 707 O O . LEU A 1 90 ? -4.001 -6.913 -27.325 1.00 57.09 90 LEU A O 1
ATOM 711 N N . PHE A 1 91 ? -4.314 -7.842 -25.294 1.00 56.09 91 PHE A N 1
ATOM 712 C CA . PHE A 1 91 ? -5.460 -8.675 -25.675 1.00 56.09 91 PHE A CA 1
ATOM 713 C C . PHE A 1 91 ? -6.821 -8.000 -25.456 1.00 56.09 91 PHE A C 1
ATOM 715 O O . PHE A 1 91 ? -7.778 -8.330 -26.158 1.00 56.09 91 PHE A O 1
ATOM 722 N N . ASP A 1 92 ? -6.917 -7.027 -24.552 1.00 43.16 92 ASP A N 1
ATOM 723 C CA . ASP A 1 92 ? -8.149 -6.303 -24.260 1.00 43.16 92 ASP A CA 1
ATOM 724 C C . ASP A 1 92 ? -8.181 -4.946 -24.982 1.00 43.16 92 ASP A C 1
ATOM 726 O O . ASP A 1 92 ? -7.787 -3.902 -24.468 1.00 43.16 92 ASP A O 1
ATOM 730 N N . ARG A 1 93 ? -8.661 -4.957 -26.231 1.00 48.34 93 ARG A N 1
ATOM 731 C CA . ARG A 1 93 ? -8.796 -3.755 -27.080 1.00 48.34 93 ARG A CA 1
ATOM 732 C C . ARG A 1 93 ? -9.902 -2.783 -26.632 1.00 48.34 93 ARG A C 1
ATOM 734 O O . ARG A 1 93 ? -10.111 -1.780 -27.310 1.00 48.34 93 ARG A O 1
ATOM 741 N N . ARG A 1 94 ? -10.655 -3.076 -25.562 1.00 50.19 94 ARG A N 1
ATOM 742 C CA . ARG A 1 94 ? -11.900 -2.357 -25.227 1.00 50.19 94 ARG A CA 1
ATOM 743 C C . ARG A 1 94 ? -11.746 -1.144 -24.307 1.00 50.19 94 ARG A C 1
ATOM 745 O O . ARG A 1 94 ? -12.682 -0.363 -24.228 1.00 50.19 94 ARG A O 1
ATOM 752 N N . THR A 1 95 ? -10.616 -0.946 -23.634 1.00 47.03 95 THR A N 1
ATOM 753 C CA . THR A 1 95 ? -10.554 -0.037 -22.467 1.00 47.03 95 THR A CA 1
ATOM 754 C C . THR A 1 95 ? -9.776 1.265 -22.666 1.00 47.03 95 THR A C 1
ATOM 756 O O . THR A 1 95 ? -9.753 2.097 -21.767 1.00 47.03 95 THR A O 1
ATOM 759 N N . ALA A 1 96 ? -9.179 1.511 -23.836 1.00 46.59 96 ALA A N 1
ATOM 760 C CA . ALA A 1 96 ? -8.313 2.681 -24.040 1.00 46.59 96 ALA A CA 1
ATOM 761 C C . ALA A 1 96 ? -9.049 4.021 -24.282 1.00 46.59 96 ALA A C 1
ATOM 763 O O . ALA A 1 96 ? -8.381 5.031 -24.497 1.00 46.59 96 ALA A O 1
ATOM 764 N N . GLN A 1 97 ? -10.389 4.048 -24.296 1.00 46.88 97 GLN A N 1
ATOM 765 C CA . GLN A 1 97 ? -11.170 5.230 -24.702 1.00 46.88 97 GLN A CA 1
ATOM 766 C C . GLN A 1 97 ? -12.056 5.859 -23.624 1.00 46.88 97 GLN A C 1
ATOM 768 O O . GLN A 1 97 ? -12.494 6.990 -23.827 1.00 46.88 97 GLN A O 1
ATOM 773 N N . ASP A 1 98 ? -12.277 5.203 -22.486 1.00 52.22 98 ASP A N 1
ATOM 774 C CA . ASP A 1 98 ? -13.007 5.841 -21.395 1.00 52.22 98 ASP A CA 1
ATOM 775 C C . ASP A 1 98 ? -12.022 6.642 -20.543 1.00 52.22 98 ASP A C 1
ATOM 777 O O . ASP A 1 98 ? -11.214 6.085 -19.796 1.00 52.22 98 ASP A O 1
ATOM 781 N N . GLU A 1 99 ? -12.088 7.972 -20.649 1.00 50.62 99 GLU A N 1
ATOM 782 C CA . GLU A 1 99 ?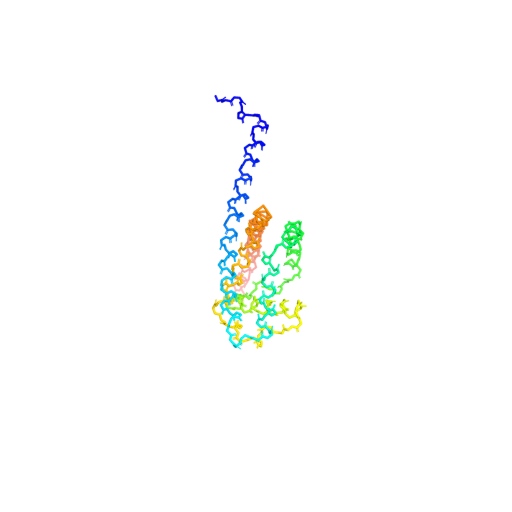 -11.542 8.875 -19.637 1.00 50.62 99 GLU A CA 1
ATOM 783 C C . GLU A 1 99 ? -12.219 8.550 -18.298 1.00 50.62 99 GLU A C 1
ATOM 785 O O . GLU A 1 99 ? -13.278 9.073 -17.944 1.00 50.62 99 GLU A O 1
ATOM 790 N N . LEU A 1 100 ? -11.616 7.632 -17.543 1.00 58.44 100 LEU A N 1
ATOM 791 C CA . LEU A 1 100 ? -12.015 7.326 -16.181 1.00 58.44 100 LEU A CA 1
ATOM 792 C C . LEU A 1 100 ? -11.836 8.591 -15.347 1.00 58.44 100 LEU A C 1
ATOM 794 O O . LEU A 1 100 ? -10.735 8.934 -14.914 1.00 58.44 100 LEU A O 1
ATOM 798 N N . SER A 1 101 ? -12.944 9.301 -15.128 1.00 69.19 101 SER A N 1
ATOM 799 C CA . SER A 1 101 ? -12.965 10.446 -14.227 1.00 69.19 101 SER A CA 1
ATOM 800 C C . SER A 1 101 ? -12.401 10.035 -12.863 1.00 69.19 101 SER A C 1
ATOM 802 O O . SER A 1 101 ? -12.658 8.933 -12.368 1.00 69.19 101 SER A O 1
ATOM 804 N N . LEU A 1 102 ? -11.659 10.937 -12.216 1.00 69.25 102 LEU A N 1
ATOM 805 C CA . LEU A 1 102 ? -11.107 10.701 -10.876 1.00 69.25 102 LEU A CA 1
ATOM 806 C C . LEU A 1 102 ? -12.194 10.238 -9.888 1.00 69.25 102 LEU A C 1
ATOM 808 O O . LEU A 1 102 ? -11.949 9.401 -9.024 1.00 69.25 102 LEU A O 1
ATOM 812 N N . GLN A 1 103 ? -13.418 10.741 -10.054 1.00 73.81 103 GLN A N 1
ATOM 813 C CA . GLN A 1 103 ? -14.577 10.352 -9.258 1.00 73.81 103 GLN A CA 1
ATOM 814 C C . GLN A 1 103 ? -14.965 8.877 -9.461 1.00 73.81 103 GLN A C 1
ATOM 816 O O . GLN A 1 103 ? -15.288 8.196 -8.490 1.00 73.81 103 GLN A O 1
ATOM 821 N N . ALA A 1 104 ? -14.915 8.371 -10.697 1.00 72.38 104 ALA A N 1
ATOM 822 C CA . ALA A 1 104 ? -15.203 6.972 -11.007 1.00 72.38 104 ALA A CA 1
ATOM 823 C C . ALA A 1 104 ? -14.148 6.034 -10.402 1.00 72.38 104 ALA A C 1
ATOM 825 O O . ALA A 1 104 ? -14.508 5.036 -9.783 1.00 72.38 104 ALA A O 1
ATOM 826 N N . LEU A 1 105 ? -12.867 6.405 -10.480 1.00 70.06 105 LEU A N 1
ATOM 827 C CA . LEU A 1 105 ? -11.772 5.677 -9.826 1.00 70.06 105 LEU A CA 1
ATOM 828 C C . LEU A 1 105 ? -11.939 5.625 -8.303 1.00 70.06 105 LEU A C 1
ATOM 830 O O . LEU A 1 105 ? -11.774 4.568 -7.697 1.00 70.06 105 LEU A O 1
ATOM 834 N N . LEU A 1 106 ? -12.302 6.749 -7.679 1.00 72.81 106 LEU A N 1
ATOM 835 C CA . LEU A 1 106 ? -12.552 6.805 -6.236 1.00 72.81 106 LEU A CA 1
ATOM 836 C C . LEU A 1 106 ? -13.752 5.945 -5.826 1.00 72.81 106 LEU A C 1
ATOM 838 O O . LEU A 1 106 ? -13.680 5.239 -4.821 1.00 72.81 106 LEU A O 1
ATOM 842 N N . ASN A 1 107 ? -14.832 5.971 -6.608 1.00 78.38 107 ASN A N 1
ATOM 843 C CA . ASN A 1 107 ? -16.004 5.137 -6.357 1.00 78.38 107 ASN A CA 1
ATOM 844 C C . ASN A 1 107 ? -15.674 3.646 -6.497 1.00 78.38 107 ASN A C 1
ATOM 846 O O . ASN A 1 107 ? -16.130 2.842 -5.684 1.00 78.38 107 ASN A O 1
ATOM 850 N N . GLU A 1 108 ? -14.866 3.271 -7.488 1.00 77.81 108 GLU A N 1
ATOM 851 C CA . GLU A 1 108 ? -14.472 1.877 -7.685 1.00 77.81 108 GLU A CA 1
ATOM 852 C C . GLU A 1 108 ? -13.510 1.386 -6.598 1.00 77.81 108 GLU A C 1
ATOM 854 O O . GLU A 1 108 ? -13.637 0.257 -6.118 1.00 77.81 108 GLU A O 1
ATOM 859 N N . ALA A 1 109 ? -12.614 2.250 -6.116 1.00 73.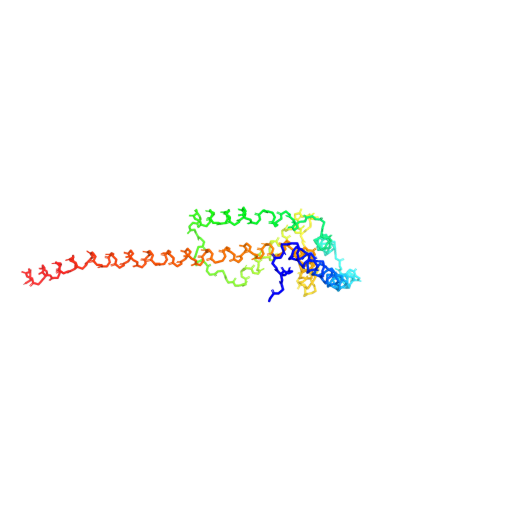88 109 ALA A N 1
ATOM 860 C CA . ALA A 1 109 ? -11.796 1.964 -4.943 1.00 73.88 109 ALA A CA 1
ATOM 861 C C . ALA A 1 109 ? -12.663 1.748 -3.685 1.00 73.88 109 ALA A C 1
ATOM 863 O O . ALA A 1 109 ? -12.486 0.750 -2.986 1.00 73.88 109 ALA A O 1
ATOM 864 N N . ASP A 1 110 ? -13.653 2.615 -3.434 1.00 77.69 110 ASP A N 1
ATOM 865 C CA . ASP A 1 110 ? -14.603 2.471 -2.316 1.00 77.69 110 ASP A CA 1
ATOM 866 C C . ASP A 1 110 ? -15.487 1.208 -2.454 1.00 77.69 110 ASP A C 1
ATOM 868 O O . ASP A 1 110 ? -15.856 0.584 -1.452 1.00 77.69 110 ASP A O 1
ATOM 872 N N . ASN A 1 111 ? -15.837 0.801 -3.680 1.00 82.81 111 ASN A N 1
ATOM 873 C CA . ASN A 1 111 ? -16.521 -0.466 -3.964 1.00 82.81 111 ASN A CA 1
ATOM 874 C C . ASN A 1 111 ? -15.642 -1.672 -3.647 1.00 82.81 111 ASN A C 1
ATOM 876 O O . ASN A 1 111 ? -16.101 -2.624 -3.011 1.00 82.81 111 ASN A O 1
ATOM 880 N N . THR A 1 112 ? -14.387 -1.623 -4.075 1.00 81.31 112 THR A N 1
ATOM 881 C CA . THR A 1 112 ? -13.423 -2.703 -3.881 1.00 81.31 112 THR A CA 1
ATOM 882 C C . THR A 1 112 ? -13.098 -2.883 -2.402 1.00 81.31 112 THR A C 1
ATOM 884 O O . THR A 1 112 ? -13.106 -4.012 -1.919 1.00 81.31 112 THR A O 1
ATOM 887 N N . ASP A 1 113 ? -12.913 -1.793 -1.653 1.00 76.69 113 ASP A N 1
ATOM 888 C CA . ASP A 1 113 ? -12.668 -1.851 -0.208 1.00 76.69 113 ASP A CA 1
ATOM 889 C C . ASP A 1 113 ? -13.876 -2.428 0.549 1.00 76.69 113 ASP A C 1
ATOM 891 O O . ASP A 1 113 ? -13.718 -3.301 1.400 1.00 76.69 113 ASP A O 1
ATOM 895 N N . ALA A 1 114 ? -15.103 -2.032 0.179 1.00 80.94 114 ALA A N 1
ATOM 896 C CA . ALA A 1 114 ? -16.318 -2.613 0.759 1.00 80.94 114 ALA A CA 1
ATOM 897 C C . ALA A 1 114 ? -16.425 -4.122 0.497 1.00 80.94 114 ALA A C 1
ATOM 899 O O . ALA A 1 114 ? -16.737 -4.894 1.404 1.00 80.94 114 ALA A O 1
ATOM 900 N N . ARG A 1 115 ? -16.136 -4.552 -0.740 1.00 82.62 115 ARG A N 1
ATOM 901 C CA . ARG A 1 115 ? -16.107 -5.973 -1.109 1.00 82.62 115 ARG A CA 1
ATOM 902 C C . ARG A 1 115 ? -15.028 -6.726 -0.340 1.00 82.62 115 ARG A C 1
ATOM 904 O O . ARG A 1 115 ? -15.307 -7.815 0.143 1.00 82.62 115 ARG A O 1
ATOM 911 N N . ALA A 1 116 ? -13.834 -6.155 -0.200 1.00 78.88 116 ALA A N 1
ATOM 912 C CA . ALA A 1 116 ? -12.734 -6.776 0.529 1.00 78.88 116 ALA A CA 1
ATOM 913 C C . ALA A 1 116 ? -13.098 -7.012 1.999 1.00 78.88 116 ALA A C 1
ATOM 915 O O . ALA A 1 116 ? -12.893 -8.112 2.502 1.00 78.88 116 ALA A O 1
ATOM 916 N N . VAL A 1 117 ? -13.703 -6.023 2.668 1.00 78.50 117 VAL A N 1
ATOM 917 C CA . VAL A 1 117 ? -14.200 -6.205 4.039 1.00 78.50 117 VAL A CA 1
ATOM 918 C C . VAL A 1 117 ? -15.260 -7.304 4.076 1.00 78.50 117 VAL A C 1
ATOM 920 O O . VAL A 1 117 ? -15.098 -8.249 4.835 1.00 78.50 117 VAL A O 1
ATOM 923 N N . LYS A 1 118 ? -16.266 -7.264 3.194 1.00 81.69 118 LYS A N 1
ATOM 924 C CA . LYS A 1 118 ? -17.324 -8.285 3.149 1.00 81.69 118 LYS A CA 1
ATOM 925 C C . LYS A 1 118 ? -16.794 -9.701 2.922 1.00 81.69 118 LYS A C 1
ATOM 927 O O . LYS A 1 118 ? -17.302 -10.641 3.519 1.00 81.69 118 LYS A O 1
ATOM 932 N N . VAL A 1 119 ? -15.785 -9.867 2.070 1.00 83.44 119 VAL A N 1
ATOM 933 C CA . VAL A 1 119 ? -15.147 -11.169 1.822 1.00 83.44 119 VAL A CA 1
ATOM 934 C C . VAL A 1 119 ? -14.376 -11.651 3.053 1.00 83.44 119 VAL A C 1
ATOM 936 O O . VAL A 1 119 ? -14.404 -12.840 3.352 1.00 83.44 119 VAL A O 1
ATOM 939 N N . LEU A 1 120 ? -13.704 -10.747 3.769 1.00 77.12 120 LEU A N 1
ATOM 940 C CA . LEU A 1 120 ? -12.874 -11.092 4.924 1.00 77.12 120 LEU A CA 1
ATOM 941 C C . LEU A 1 120 ? -13.680 -11.313 6.208 1.00 77.12 120 LEU A C 1
ATOM 943 O O . LEU A 1 120 ? -13.315 -12.165 7.012 1.00 77.12 120 LEU A O 1
ATOM 947 N N . THR A 1 121 ? -14.746 -10.543 6.420 1.00 77.25 121 THR A N 1
ATOM 948 C CA . THR A 1 121 ? -15.489 -10.517 7.688 1.00 77.25 121 THR A CA 1
ATOM 949 C C . THR A 1 121 ? -16.921 -11.029 7.569 1.00 77.25 121 THR A C 1
ATOM 951 O O . THR A 1 121 ? -17.563 -11.261 8.587 1.00 77.25 121 THR A O 1
ATOM 954 N N . GLY A 1 122 ? -17.441 -11.207 6.352 1.00 83.12 122 GLY A N 1
ATOM 955 C CA . GLY A 1 122 ? -18.826 -11.611 6.093 1.00 83.12 122 GLY A CA 1
ATOM 956 C C . GLY A 1 122 ? -19.853 -10.476 6.193 1.00 83.12 122 GLY A C 1
ATOM 957 O O . GLY A 1 122 ? -20.984 -10.645 5.737 1.00 83.12 122 GLY A O 1
A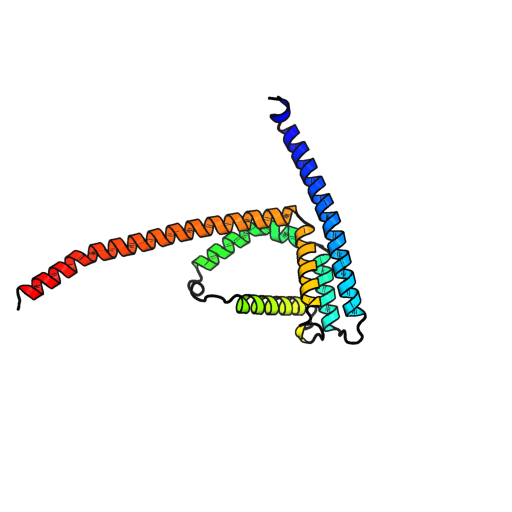TOM 958 N N . GLU A 1 123 ? -19.475 -9.309 6.721 1.00 84.94 123 GLU A N 1
ATOM 959 C CA . GLU A 1 123 ? -20.373 -8.165 6.908 1.00 84.94 123 GLU A CA 1
ATOM 960 C C . GLU A 1 123 ? -20.149 -7.078 5.854 1.00 84.94 123 GLU A C 1
ATOM 962 O O . GLU A 1 123 ? -19.016 -6.769 5.484 1.00 84.94 123 GLU A O 1
ATOM 967 N N . ASP A 1 124 ? -21.234 -6.468 5.366 1.00 85.38 124 ASP A N 1
ATOM 968 C CA . ASP A 1 124 ? -21.123 -5.312 4.476 1.00 85.38 124 ASP A CA 1
ATOM 969 C C . ASP A 1 124 ? -20.834 -4.055 5.309 1.00 85.38 124 ASP A C 1
ATOM 971 O O . ASP A 1 124 ? -21.709 -3.580 6.032 1.00 85.38 124 ASP A O 1
ATOM 975 N N . PRO A 1 125 ? -19.642 -3.452 5.208 1.00 82.50 125 PRO A N 1
ATOM 976 C CA . PRO A 1 125 ? -19.297 -2.307 6.041 1.00 82.50 125 PRO A CA 1
ATOM 977 C C . PRO A 1 125 ? -20.112 -1.048 5.702 1.00 82.50 125 PRO A C 1
ATOM 979 O O . PRO A 1 125 ? -20.093 -0.083 6.462 1.00 82.50 125 PRO A O 1
ATOM 982 N N . ARG A 1 126 ? -20.862 -1.038 4.590 1.00 86.19 126 ARG A N 1
ATOM 983 C CA . ARG A 1 126 ? -21.763 0.063 4.206 1.00 86.19 126 ARG A CA 1
ATOM 984 C C . ARG A 1 126 ? -22.988 0.178 5.093 1.00 86.19 126 ARG A C 1
ATOM 986 O O . ARG A 1 126 ? -23.590 1.247 5.133 1.00 86.19 126 ARG A O 1
ATOM 993 N N . THR A 1 127 ? -23.352 -0.901 5.781 1.00 87.31 127 THR A N 1
ATOM 994 C CA . THR A 1 127 ? -24.402 -0.879 6.802 1.00 87.31 127 THR A CA 1
ATOM 995 C C . THR A 1 127 ? -23.884 -0.318 8.131 1.00 87.31 127 THR A C 1
ATOM 997 O O . THR A 1 127 ? -24.663 -0.134 9.063 1.00 87.31 127 THR A O 1
ATOM 1000 N N . GLY A 1 128 ? -22.576 -0.046 8.228 1.00 82.62 128 GLY A N 1
ATOM 1001 C CA . GLY A 1 128 ? -21.917 0.637 9.338 1.00 82.62 128 GLY A CA 1
ATOM 1002 C C . GLY A 1 128 ? -22.364 2.088 9.498 1.00 82.62 128 GLY A C 1
ATOM 1003 O O . GLY A 1 128 ? -22.574 2.796 8.507 1.00 82.62 128 GLY A O 1
ATOM 1004 N N . THR A 1 129 ? -22.456 2.563 10.741 1.00 86.19 129 THR A N 1
ATOM 1005 C CA . THR A 1 129 ? -22.797 3.964 11.033 1.00 86.19 129 THR A CA 1
ATOM 1006 C C . THR A 1 129 ? -21.691 4.905 10.541 1.00 86.19 129 THR A C 1
ATOM 1008 O O . THR A 1 129 ? -21.961 6.026 10.103 1.00 86.19 129 THR A O 1
ATOM 1011 N N . PHE A 1 130 ? -20.437 4.441 10.537 1.00 85.44 130 PHE A N 1
ATOM 1012 C CA . PHE A 1 130 ? -19.263 5.263 10.239 1.00 85.44 130 PHE A CA 1
ATOM 1013 C C . PHE A 1 130 ? -18.696 5.066 8.828 1.00 85.44 130 PHE A C 1
ATOM 1015 O O . PHE A 1 130 ? -17.624 5.591 8.511 1.00 85.44 130 PHE A O 1
ATOM 1022 N N . TRP A 1 131 ? -19.417 4.385 7.927 1.00 84.69 131 TRP A N 1
ATOM 1023 C CA . TRP A 1 131 ? -18.920 4.092 6.575 1.00 84.69 131 TRP A CA 1
ATOM 1024 C C . TRP A 1 131 ? -18.505 5.342 5.782 1.00 84.69 131 TRP A C 1
ATOM 1026 O O . TRP A 1 131 ? -17.515 5.326 5.046 1.00 84.69 131 TRP A O 1
ATOM 1036 N N . LYS A 1 132 ? -19.250 6.443 5.928 1.00 84.81 132 LYS A N 1
ATOM 1037 C CA . LYS A 1 132 ? -18.985 7.719 5.237 1.00 84.81 132 LYS A CA 1
ATOM 1038 C C . LYS A 1 132 ? -18.200 8.725 6.088 1.00 84.81 132 LYS A C 1
ATOM 1040 O O . LYS A 1 132 ? -17.983 9.853 5.645 1.00 84.81 132 LYS A O 1
ATOM 1045 N N . ASP A 1 133 ? -17.766 8.345 7.289 1.00 88.38 133 ASP A N 1
ATOM 1046 C CA . ASP A 1 133 ? -17.061 9.246 8.196 1.00 88.38 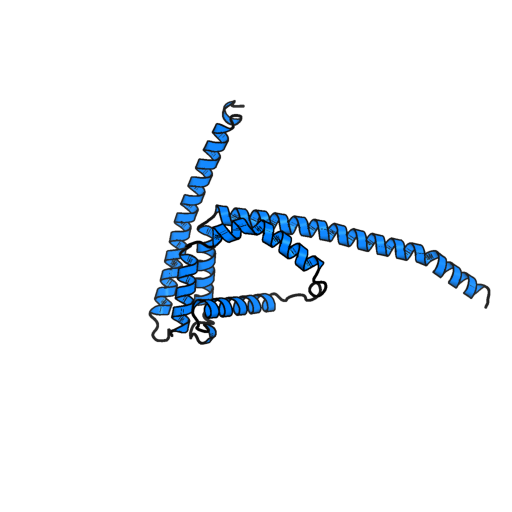133 ASP A CA 1
ATOM 1047 C C . ASP A 1 133 ? -15.662 9.606 7.647 1.00 88.38 133 ASP A C 1
ATOM 1049 O O . ASP A 1 133 ? -14.917 8.774 7.116 1.00 88.38 133 ASP A O 1
ATOM 1053 N N . LYS A 1 134 ? -15.262 10.872 7.810 1.00 89.44 134 LYS A N 1
ATOM 1054 C CA . LYS A 1 134 ? -13.905 11.347 7.502 1.00 89.44 134 LYS A CA 1
ATOM 1055 C C . LYS A 1 134 ? -12.844 10.600 8.318 1.00 89.44 134 LYS A C 1
ATOM 1057 O O . LYS A 1 134 ? -11.730 10.397 7.829 1.00 89.44 134 LYS A O 1
ATOM 1062 N N . ARG A 1 135 ? -13.174 10.175 9.541 1.00 89.44 135 ARG A N 1
ATOM 1063 C CA . ARG A 1 135 ? -12.287 9.408 10.427 1.00 89.44 135 ARG A CA 1
ATOM 1064 C C . ARG A 1 135 ? -11.946 8.042 9.843 1.00 89.44 135 ARG A C 1
ATOM 1066 O O . ARG A 1 135 ? -10.775 7.672 9.866 1.00 89.44 135 ARG A O 1
ATOM 1073 N N . ARG A 1 136 ? -12.908 7.367 9.206 1.00 87.19 136 ARG A N 1
ATOM 1074 C CA . ARG A 1 136 ? -12.692 6.100 8.491 1.00 87.19 136 ARG A CA 1
ATOM 1075 C C . ARG A 1 136 ? -11.624 6.239 7.408 1.00 87.19 136 ARG A C 1
ATOM 1077 O O . ARG A 1 136 ? -10.653 5.487 7.384 1.00 87.19 136 ARG A O 1
ATOM 1084 N N . ARG A 1 137 ? -11.742 7.269 6.560 1.00 86.06 137 ARG A N 1
ATOM 1085 C CA . ARG A 1 137 ? -10.746 7.567 5.512 1.00 86.06 137 ARG A CA 1
ATOM 1086 C C . ARG A 1 137 ? -9.361 7.831 6.100 1.00 86.06 137 ARG A C 1
ATOM 1088 O O . ARG A 1 137 ? -8.358 7.444 5.509 1.00 86.06 137 ARG A O 1
ATOM 1095 N N . LYS A 1 138 ? -9.294 8.487 7.261 1.00 90.25 138 LYS A N 1
ATOM 1096 C CA . LYS A 1 138 ? -8.032 8.745 7.962 1.00 90.25 138 LYS A CA 1
ATOM 1097 C C . LYS A 1 138 ? -7.417 7.460 8.522 1.00 90.25 138 LYS A C 1
ATOM 1099 O O . LYS A 1 138 ? -6.216 7.281 8.359 1.00 90.25 138 LYS A O 1
ATOM 1104 N N . VAL A 1 139 ? -8.214 6.574 9.123 1.00 90.31 139 VAL A N 1
ATOM 1105 C CA . VAL A 1 139 ? -7.758 5.255 9.599 1.00 90.31 139 VAL A CA 1
ATOM 1106 C C . VAL A 1 139 ? -7.245 4.418 8.435 1.00 90.31 139 VAL A C 1
ATOM 1108 O O . VAL A 1 139 ? -6.118 3.951 8.506 1.00 90.31 139 VAL A O 1
ATOM 1111 N N . SER A 1 140 ? -7.997 4.327 7.336 1.00 86.31 140 SER A N 1
ATOM 1112 C CA . SER A 1 140 ? -7.565 3.588 6.145 1.00 86.31 140 SER A CA 1
ATOM 1113 C C . SER A 1 140 ? -6.246 4.137 5.582 1.00 86.31 140 SER A C 1
ATOM 1115 O O . SER A 1 140 ? -5.300 3.384 5.384 1.00 86.31 140 SER A O 1
ATOM 1117 N N . ARG A 1 141 ? -6.099 5.463 5.432 1.00 87.62 141 ARG A N 1
ATOM 1118 C CA . ARG A 1 141 ? -4.819 6.061 4.997 1.00 87.62 141 ARG A CA 1
ATOM 1119 C C . ARG A 1 141 ? -3.660 5.756 5.946 1.00 87.62 141 ARG A C 1
ATOM 1121 O O . ARG A 1 141 ? -2.548 5.534 5.483 1.00 87.62 141 ARG A O 1
ATOM 1128 N N . LEU A 1 142 ? -3.896 5.795 7.258 1.00 88.75 142 LEU A N 1
ATOM 1129 C CA . LEU A 1 142 ? -2.867 5.479 8.251 1.00 88.75 142 LEU A CA 1
ATOM 1130 C C . LEU A 1 142 ? -2.491 3.998 8.212 1.00 88.75 142 LEU A C 1
ATOM 1132 O O . LEU A 1 142 ? -1.309 3.694 8.280 1.00 88.75 142 LEU A O 1
ATOM 1136 N N . SER A 1 143 ? -3.474 3.114 8.067 1.00 87.75 143 SER A N 1
ATOM 1137 C CA . SER A 1 143 ? -3.305 1.670 7.905 1.00 87.75 143 SER A CA 1
ATOM 1138 C C . SER A 1 143 ? -2.439 1.359 6.680 1.00 87.75 143 SER A C 1
ATOM 1140 O O . SER A 1 143 ? -1.378 0.760 6.832 1.00 87.75 143 SER A O 1
ATOM 1142 N N . TRP A 1 144 ? -2.783 1.912 5.510 1.00 81.56 144 TRP A N 1
ATOM 1143 C CA . TRP A 1 144 ? -1.970 1.816 4.292 1.00 81.56 144 TRP A CA 1
ATOM 1144 C C . TRP A 1 144 ? -0.553 2.365 4.477 1.00 81.56 144 TRP A C 1
ATOM 1146 O O . TRP A 1 144 ? 0.410 1.693 4.130 1.00 81.56 144 TRP A O 1
ATOM 1156 N N . ALA A 1 145 ? -0.400 3.552 5.075 1.00 82.19 145 ALA A N 1
ATOM 1157 C CA . ALA A 1 145 ? 0.919 4.134 5.321 1.00 82.19 145 ALA A CA 1
ATOM 1158 C C . ALA A 1 145 ? 1.763 3.299 6.300 1.00 82.19 145 ALA A C 1
ATOM 1160 O O . ALA A 1 145 ? 2.980 3.220 6.150 1.00 82.19 145 ALA A O 1
ATOM 1161 N N . ILE A 1 146 ? 1.137 2.686 7.310 1.00 83.88 146 ILE A N 1
ATOM 1162 C CA . ILE A 1 146 ? 1.795 1.766 8.243 1.00 83.88 146 ILE A CA 1
ATOM 1163 C C . ILE A 1 146 ? 2.267 0.533 7.491 1.00 83.88 146 ILE A C 1
ATOM 1165 O O . ILE A 1 146 ? 3.434 0.184 7.629 1.00 83.88 146 ILE A O 1
ATOM 1169 N N . THR A 1 147 ? 1.400 -0.085 6.687 1.00 79.06 147 THR A N 1
ATOM 1170 C CA . THR A 1 147 ? 1.760 -1.225 5.847 1.00 79.06 147 THR A CA 1
ATOM 1171 C C . THR A 1 147 ? 2.924 -0.828 4.934 1.00 79.06 147 THR A C 1
ATOM 1173 O O . THR A 1 147 ? 4.015 -1.358 5.102 1.00 79.06 147 THR A O 1
ATOM 1176 N N . ASP A 1 148 ? 2.800 0.198 4.092 1.00 74.38 148 ASP A N 1
ATOM 1177 C CA . ASP A 1 148 ? 3.859 0.666 3.175 1.00 74.38 148 ASP A CA 1
ATOM 1178 C C . ASP A 1 148 ? 5.203 0.951 3.860 1.00 74.38 148 ASP A C 1
ATOM 1180 O O . ASP A 1 148 ? 6.258 0.563 3.358 1.00 74.38 148 ASP A O 1
ATOM 1184 N N . LEU A 1 149 ? 5.202 1.575 5.035 1.00 74.38 149 LEU A N 1
ATOM 1185 C CA . LEU A 1 149 ? 6.442 1.935 5.729 1.00 74.38 149 LEU A CA 1
ATOM 1186 C C . LEU A 1 149 ? 6.987 0.828 6.633 1.00 74.38 149 LEU A C 1
ATOM 1188 O O . LEU A 1 149 ? 8.123 0.921 7.094 1.00 74.38 149 LEU A O 1
ATOM 1192 N N . SER A 1 150 ? 6.205 -0.216 6.894 1.00 72.50 150 SER A N 1
ATOM 1193 C CA . SER A 1 150 ? 6.635 -1.348 7.714 1.00 72.50 150 SER A CA 1
ATOM 1194 C C . SER A 1 150 ? 7.572 -2.312 6.979 1.00 72.50 150 SER A C 1
ATOM 1196 O O . SER A 1 150 ? 8.310 -3.044 7.636 1.00 72.50 150 SER A O 1
ATOM 1198 N N . SER A 1 151 ? 7.614 -2.258 5.643 1.00 72.12 151 SER A N 1
ATOM 1199 C CA . SER A 1 151 ? 8.621 -2.927 4.813 1.00 72.12 151 SER A CA 1
ATOM 1200 C C . SER A 1 151 ? 9.206 -1.950 3.784 1.00 72.12 151 SER A C 1
ATOM 1202 O O . SER A 1 151 ? 8.887 -2.019 2.594 1.00 72.12 151 SER A O 1
ATOM 1204 N N . PRO A 1 152 ? 10.075 -1.010 4.207 1.00 65.62 152 PRO A N 1
ATOM 1205 C CA . PRO A 1 152 ? 10.553 0.066 3.338 1.00 65.62 152 PRO A CA 1
ATOM 1206 C C . PRO A 1 152 ? 11.293 -0.466 2.105 1.00 65.62 152 PRO A C 1
ATOM 1208 O O . PRO A 1 152 ? 11.203 0.127 1.034 1.00 65.62 152 PRO A O 1
ATOM 1211 N N . PHE A 1 153 ? 11.975 -1.611 2.222 1.00 66.75 153 PHE A N 1
ATOM 1212 C CA . PHE A 1 153 ? 12.620 -2.263 1.085 1.00 66.75 153 PHE A CA 1
ATOM 1213 C C . PHE A 1 153 ? 11.613 -2.858 0.093 1.00 66.75 153 PHE A C 1
ATOM 1215 O O . PHE A 1 153 ? 11.765 -2.650 -1.107 1.00 66.75 153 PHE A O 1
ATOM 1222 N N . ALA A 1 154 ? 10.573 -3.557 0.563 1.00 65.50 154 ALA A N 1
ATOM 1223 C CA . ALA A 1 154 ? 9.547 -4.098 -0.329 1.00 65.50 154 ALA A CA 1
ATOM 1224 C C . ALA A 1 154 ? 8.798 -2.971 -1.053 1.00 65.50 154 ALA A C 1
ATOM 1226 O O . ALA A 1 154 ? 8.546 -3.072 -2.250 1.00 65.50 154 ALA A O 1
ATOM 1227 N N . SER A 1 155 ? 8.522 -1.865 -0.364 1.00 65.81 155 SER A N 1
ATOM 1228 C CA . SER A 1 155 ? 7.890 -0.685 -0.959 1.00 65.81 155 SER A CA 1
ATOM 1229 C C . SER A 1 155 ? 8.790 -0.009 -1.991 1.00 65.81 155 SER A C 1
ATOM 1231 O O . SER A 1 155 ? 8.342 0.268 -3.101 1.00 65.81 155 SER A O 1
ATOM 1233 N N . LEU A 1 156 ? 10.081 0.182 -1.687 1.00 71.88 156 LEU A N 1
ATOM 1234 C CA . LEU A 1 156 ? 11.060 0.670 -2.667 1.00 71.88 156 LEU A CA 1
ATOM 1235 C C . LEU A 1 156 ? 11.156 -0.251 -3.887 1.00 71.88 156 LEU A C 1
ATOM 1237 O O . LEU A 1 156 ? 11.229 0.232 -5.013 1.00 71.88 156 LEU A O 1
ATOM 1241 N N . TRP A 1 157 ? 11.117 -1.564 -3.672 1.00 71.25 157 TRP A N 1
ATOM 1242 C CA . TRP A 1 157 ? 11.137 -2.560 -4.735 1.00 71.25 157 TRP A CA 1
ATOM 1243 C C . TRP A 1 157 ? 9.896 -2.471 -5.631 1.00 71.25 157 TRP A C 1
ATOM 1245 O O . TRP A 1 157 ? 10.018 -2.431 -6.853 1.00 71.25 157 TRP A O 1
ATOM 1255 N N . VAL A 1 158 ? 8.701 -2.358 -5.046 1.00 65.81 158 VAL A N 1
ATOM 1256 C CA . VAL A 1 158 ? 7.453 -2.152 -5.797 1.00 65.81 158 VAL A CA 1
ATOM 1257 C C . VAL A 1 158 ? 7.493 -0.836 -6.579 1.00 65.81 158 VAL A C 1
ATOM 1259 O O . VAL A 1 158 ? 7.150 -0.827 -7.760 1.00 65.81 158 VAL A O 1
ATOM 1262 N N . TYR A 1 159 ? 7.957 0.264 -5.976 1.00 72.31 159 TYR A N 1
ATOM 1263 C CA . TYR A 1 159 ? 8.083 1.549 -6.673 1.00 72.31 159 TYR A CA 1
ATOM 1264 C C . TYR A 1 159 ? 9.112 1.519 -7.797 1.00 72.31 159 TYR A C 1
ATOM 1266 O O . TYR A 1 159 ? 8.885 2.139 -8.833 1.00 72.31 159 TYR A O 1
ATOM 1274 N N . PHE A 1 160 ? 10.214 0.788 -7.624 1.00 76.69 160 PHE A N 1
ATOM 1275 C CA . PHE A 1 160 ? 11.193 0.578 -8.683 1.00 76.69 160 PHE A CA 1
ATOM 1276 C C . PHE A 1 160 ? 10.535 -0.084 -9.897 1.00 76.69 160 PHE A C 1
ATOM 1278 O O . PHE A 1 160 ? 10.591 0.466 -10.995 1.00 76.69 160 PHE A O 1
ATOM 1285 N N . TRP A 1 161 ? 9.817 -1.193 -9.692 1.00 71.06 161 TRP A N 1
ATOM 1286 C CA . TRP A 1 161 ? 9.107 -1.883 -10.773 1.00 71.06 161 TRP A CA 1
ATOM 1287 C C . TRP A 1 161 ? 7.984 -1.046 -11.384 1.00 71.06 161 TRP A C 1
ATOM 1289 O O . TRP A 1 161 ? 7.824 -1.045 -12.603 1.00 71.06 161 TRP A O 1
ATOM 1299 N N . LEU A 1 162 ? 7.243 -0.286 -10.576 1.00 69.94 162 LEU A N 1
ATOM 1300 C CA . LEU A 1 162 ? 6.228 0.646 -11.068 1.00 69.94 162 LEU A CA 1
ATOM 1301 C C . LEU A 1 162 ? 6.850 1.757 -11.929 1.00 69.94 162 LEU A C 1
ATOM 1303 O O . LEU A 1 162 ? 6.331 2.083 -12.994 1.00 69.94 162 LEU A O 1
ATOM 1307 N N . GLY A 1 163 ? 7.986 2.313 -11.505 1.00 69.75 163 GLY A N 1
ATOM 1308 C CA . GLY A 1 163 ? 8.735 3.305 -12.273 1.00 69.75 163 GLY A CA 1
ATOM 1309 C C . GLY A 1 163 ? 9.245 2.736 -13.597 1.00 69.75 163 GLY A C 1
ATOM 1310 O O . GLY A 1 163 ? 9.053 3.348 -14.650 1.00 69.75 163 GLY A O 1
ATOM 1311 N N . SER A 1 164 ? 9.819 1.529 -13.572 1.00 71.69 164 SER A N 1
ATOM 1312 C CA . SER A 1 164 ? 10.236 0.807 -14.780 1.00 71.69 164 SER A CA 1
ATOM 1313 C C . SER A 1 164 ? 9.061 0.528 -15.718 1.00 71.69 164 SER A C 1
ATOM 1315 O O . SER A 1 164 ? 9.200 0.680 -16.932 1.00 71.69 164 SER A O 1
ATOM 1317 N N . ALA A 1 165 ? 7.894 0.178 -15.175 1.00 66.19 165 ALA A N 1
ATOM 1318 C CA . ALA A 1 165 ? 6.673 -0.035 -15.940 1.00 66.19 165 ALA A CA 1
ATOM 1319 C C . ALA A 1 165 ? 6.217 1.235 -16.667 1.00 66.19 165 ALA A C 1
ATOM 1321 O O . ALA A 1 165 ? 5.983 1.199 -17.874 1.00 66.19 165 ALA A O 1
ATOM 1322 N N . ILE A 1 166 ? 6.148 2.368 -15.959 1.00 70.19 166 ILE A N 1
ATOM 1323 C CA . ILE A 1 166 ? 5.752 3.664 -16.532 1.00 70.19 166 ILE A CA 1
ATOM 1324 C C . ILE A 1 166 ? 6.728 4.093 -17.632 1.00 70.19 166 ILE A C 1
ATOM 1326 O O . ILE A 1 166 ? 6.301 4.506 -18.714 1.00 70.19 166 ILE A O 1
ATOM 1330 N N . ALA A 1 167 ? 8.035 3.965 -17.390 1.00 72.94 167 ALA A N 1
ATOM 1331 C CA . ALA A 1 167 ? 9.056 4.277 -18.386 1.00 72.94 167 ALA A CA 1
ATOM 1332 C C . ALA A 1 167 ? 8.904 3.399 -19.641 1.00 72.94 167 ALA A C 1
ATOM 1334 O O . ALA A 1 167 ? 8.901 3.907 -20.762 1.00 72.94 167 ALA A O 1
ATOM 1335 N N . THR A 1 168 ? 8.691 2.096 -19.452 1.00 71.12 168 THR A N 1
ATOM 1336 C CA . THR A 1 168 ? 8.493 1.132 -20.543 1.00 71.12 168 THR A CA 1
ATOM 1337 C C . THR A 1 168 ? 7.234 1.451 -21.351 1.00 71.12 168 THR A C 1
ATOM 1339 O O . THR A 1 168 ? 7.295 1.532 -22.578 1.00 71.12 168 THR A O 1
ATOM 1342 N N . LEU A 1 169 ? 6.104 1.712 -20.686 1.00 69.75 169 LEU A N 1
ATOM 1343 C CA . LEU A 1 169 ? 4.852 2.111 -21.337 1.00 69.75 169 LEU A CA 1
ATOM 1344 C C . LEU A 1 169 ? 5.007 3.409 -22.136 1.00 69.75 169 LEU A C 1
ATOM 1346 O O . LEU A 1 169 ? 4.476 3.512 -23.238 1.00 69.75 169 LEU A O 1
ATOM 1350 N N . SER A 1 170 ? 5.779 4.368 -21.623 1.00 67.75 170 SER A N 1
ATOM 1351 C CA . SER A 1 170 ? 6.042 5.639 -22.308 1.00 67.75 170 SER A CA 1
ATOM 1352 C C . SER A 1 170 ? 6.837 5.430 -23.602 1.00 67.75 170 SER A C 1
ATOM 1354 O O . SER A 1 170 ? 6.526 6.035 -24.630 1.00 67.75 170 SER A O 1
ATOM 1356 N N . VAL A 1 171 ? 7.821 4.523 -23.583 1.00 72.56 171 VAL A N 1
ATOM 1357 C CA . VAL A 1 171 ? 8.574 4.122 -24.782 1.00 72.56 171 VAL A CA 1
ATOM 1358 C C . VAL A 1 171 ? 7.655 3.435 -25.792 1.00 72.56 171 VAL A C 1
ATOM 1360 O O . VAL A 1 171 ? 7.631 3.833 -26.956 1.00 72.56 171 VAL A O 1
ATOM 1363 N N . PHE A 1 172 ? 6.853 2.455 -25.365 1.00 70.62 172 PHE A N 1
ATOM 1364 C CA . PHE A 1 172 ? 5.910 1.767 -26.254 1.00 70.62 172 PHE A CA 1
ATOM 1365 C C . PHE A 1 172 ? 4.873 2.716 -26.858 1.00 70.62 172 PHE A C 1
ATOM 1367 O O . PHE A 1 172 ? 4.578 2.620 -28.050 1.00 70.62 172 PHE A O 1
ATOM 1374 N N . TRP A 1 173 ? 4.356 3.662 -26.074 1.00 69.88 173 TRP A N 1
ATOM 1375 C CA . TRP A 1 173 ? 3.441 4.691 -26.557 1.00 69.88 173 TRP A CA 1
ATOM 1376 C C . TRP A 1 173 ? 4.087 5.573 -27.630 1.00 69.88 173 TRP A C 1
ATOM 1378 O O . TRP A 1 173 ? 3.484 5.821 -28.678 1.00 69.88 173 TRP A O 1
ATOM 1388 N N . GLY A 1 174 ? 5.329 6.010 -27.398 1.00 71.50 174 GLY A N 1
ATOM 1389 C CA . GLY A 1 174 ? 6.099 6.792 -28.362 1.00 71.50 174 GLY A CA 1
ATOM 1390 C C . GLY A 1 174 ? 6.334 6.033 -29.668 1.00 71.50 174 GLY A C 1
ATOM 1391 O O . GLY A 1 174 ? 6.062 6.559 -30.747 1.00 71.50 174 GLY A O 1
ATOM 1392 N N . VAL A 1 175 ? 6.760 4.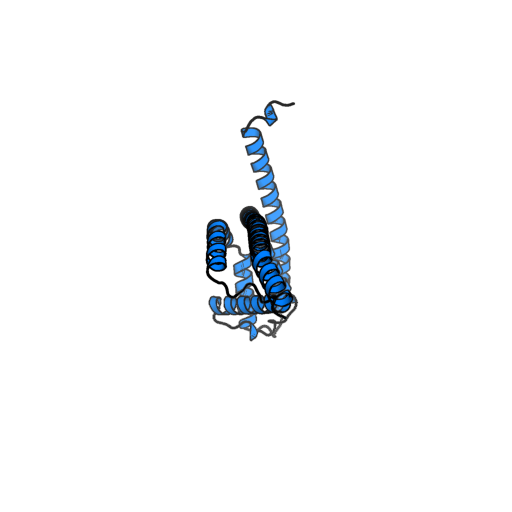769 -29.577 1.00 74.31 175 VAL A N 1
ATOM 1393 C CA . VAL A 1 175 ? 6.977 3.895 -30.741 1.00 74.31 175 VAL A CA 1
ATOM 1394 C C . VAL A 1 175 ? 5.670 3.651 -31.498 1.00 74.31 175 VAL A C 1
ATOM 1396 O O . VAL A 1 175 ? 5.635 3.802 -32.716 1.00 74.31 175 VAL A O 1
ATOM 1399 N N . SER A 1 176 ? 4.577 3.342 -30.798 1.00 67.56 176 SER A N 1
ATOM 1400 C CA . SER A 1 176 ? 3.256 3.138 -31.405 1.00 67.56 176 SER A CA 1
ATOM 1401 C C . SER A 1 176 ? 2.770 4.393 -32.135 1.00 67.56 176 SER A C 1
ATOM 1403 O O . SER A 1 176 ? 2.379 4.330 -33.301 1.00 67.56 176 SER A O 1
ATOM 1405 N N . SER A 1 177 ? 2.889 5.561 -31.499 1.00 68.62 177 SER A N 1
ATOM 1406 C CA . SER A 1 177 ? 2.519 6.847 -32.101 1.00 68.62 177 SER A CA 1
ATOM 1407 C C . SER A 1 177 ? 3.354 7.155 -33.346 1.00 68.62 177 SER A C 1
ATOM 1409 O O . SER A 1 177 ? 2.814 7.607 -34.358 1.00 68.62 177 SER A O 1
ATOM 1411 N N . ALA A 1 178 ? 4.656 6.856 -33.309 1.00 72.19 178 ALA A N 1
ATOM 1412 C CA . ALA A 1 178 ? 5.546 7.009 -34.454 1.00 72.19 178 ALA A CA 1
ATOM 1413 C C . ALA A 1 178 ? 5.163 6.066 -35.606 1.00 72.19 178 ALA A C 1
ATOM 1415 O O . ALA A 1 178 ? 5.081 6.508 -36.751 1.00 72.19 178 ALA A O 1
ATOM 1416 N N . ILE A 1 179 ? 4.854 4.798 -35.317 1.00 73.19 179 ILE A N 1
ATOM 1417 C CA . ILE A 1 179 ? 4.394 3.825 -36.319 1.00 73.19 179 ILE A CA 1
ATOM 1418 C C . ILE A 1 179 ? 3.079 4.286 -36.952 1.00 73.19 179 ILE A C 1
ATOM 1420 O O . ILE A 1 179 ? 2.958 4.280 -38.176 1.00 73.19 179 ILE A O 1
ATOM 1424 N N . VAL A 1 180 ? 2.108 4.738 -36.152 1.00 72.12 180 VAL A N 1
ATOM 1425 C CA . VAL A 1 180 ? 0.827 5.257 -36.657 1.00 72.12 180 VAL A CA 1
ATOM 1426 C C . VAL A 1 180 ? 1.041 6.495 -37.527 1.00 72.12 180 VAL A C 1
ATOM 1428 O O . VAL A 1 180 ? 0.425 6.612 -38.587 1.00 72.12 180 VAL A O 1
ATOM 1431 N N . PHE A 1 181 ? 1.926 7.409 -37.126 1.00 75.62 181 PHE A N 1
ATOM 1432 C CA . PHE A 1 181 ? 2.268 8.587 -37.921 1.00 75.62 181 PHE A CA 1
ATOM 1433 C C . PHE A 1 181 ? 2.905 8.207 -39.263 1.00 75.62 181 PHE A C 1
ATOM 1435 O O . PHE A 1 181 ? 2.476 8.703 -40.306 1.00 75.62 181 PHE A O 1
ATOM 1442 N N . VAL A 1 182 ? 3.880 7.294 -39.255 1.00 73.69 182 VAL A N 1
ATOM 1443 C CA . VAL A 1 182 ? 4.530 6.789 -40.474 1.00 73.69 182 VAL A CA 1
ATOM 1444 C C . VAL A 1 182 ? 3.515 6.083 -41.369 1.00 73.69 182 VAL A C 1
ATOM 1446 O O . VAL A 1 182 ? 3.458 6.377 -42.557 1.00 73.69 182 VAL A O 1
ATOM 1449 N N . ALA A 1 183 ? 2.654 5.228 -40.816 1.00 71.88 183 ALA A N 1
ATOM 1450 C CA . ALA A 1 183 ? 1.608 4.544 -41.572 1.00 71.88 183 ALA A CA 1
ATOM 1451 C C . ALA A 1 183 ? 0.628 5.533 -42.225 1.00 71.88 183 ALA A C 1
ATOM 1453 O O . ALA A 1 183 ? 0.326 5.406 -43.412 1.00 71.88 183 ALA A O 1
ATOM 1454 N N . ARG A 1 184 ? 0.180 6.563 -41.490 1.00 70.44 184 ARG A N 1
ATOM 1455 C CA . ARG A 1 184 ? -0.683 7.629 -42.030 1.00 70.44 184 ARG A CA 1
ATOM 1456 C C . ARG A 1 184 ? 0.013 8.428 -43.128 1.00 70.44 184 ARG A C 1
ATOM 1458 O O . ARG A 1 184 ? -0.609 8.712 -44.147 1.00 70.44 184 ARG A O 1
ATOM 1465 N N . ARG A 1 185 ? 1.292 8.764 -42.945 1.00 72.06 185 ARG A N 1
ATOM 1466 C CA . ARG A 1 185 ? 2.080 9.514 -43.932 1.00 72.06 185 ARG A CA 1
ATOM 1467 C C . ARG A 1 185 ? 2.349 8.695 -45.195 1.00 72.06 185 ARG A C 1
ATOM 1469 O O . ARG A 1 185 ? 2.232 9.221 -46.297 1.00 72.06 185 ARG A O 1
ATOM 1476 N N . SER A 1 186 ? 2.647 7.407 -45.059 1.00 70.75 186 SER A N 1
ATOM 1477 C CA . SER A 1 186 ? 2.796 6.502 -46.201 1.00 70.75 186 SER A CA 1
ATOM 1478 C C . SER A 1 186 ? 1.477 6.348 -46.960 1.00 70.75 186 SER A C 1
ATOM 1480 O O . SER A 1 186 ? 1.469 6.480 -48.179 1.00 70.75 186 SER A O 1
ATOM 1482 N N . ALA A 1 187 ? 0.354 6.180 -46.250 1.00 67.56 187 ALA A N 1
ATOM 1483 C CA . ALA A 1 187 ? -0.979 6.113 -46.854 1.00 67.56 187 ALA A CA 1
ATOM 1484 C C . ALA A 1 187 ? -1.403 7.426 -47.537 1.00 67.56 187 ALA A C 1
ATOM 1486 O O . ALA A 1 187 ? -2.091 7.405 -48.556 1.00 67.56 187 ALA A O 1
ATOM 1487 N N . SER A 1 188 ? -0.998 8.587 -47.007 1.00 66.25 188 SER A N 1
ATOM 1488 C CA . SER A 1 188 ? -1.260 9.863 -47.676 1.00 66.25 188 SER A CA 1
ATOM 1489 C C . SER A 1 188 ? -0.432 10.005 -48.950 1.00 66.25 188 SER A C 1
ATOM 1491 O O . SER A 1 188 ? -0.961 10.468 -49.950 1.00 66.25 188 SER A O 1
ATOM 1493 N N . VAL A 1 189 ? 0.833 9.565 -48.947 1.00 66.50 189 VAL A N 1
ATOM 1494 C CA . VAL A 1 189 ? 1.711 9.632 -50.128 1.00 66.50 189 VAL A CA 1
ATOM 1495 C C . VAL A 1 189 ? 1.231 8.702 -51.246 1.00 66.50 189 VAL A C 1
ATOM 1497 O O . VAL A 1 189 ? 1.231 9.104 -52.406 1.00 66.50 189 VAL A O 1
ATOM 1500 N N . THR A 1 190 ? 0.756 7.497 -50.924 1.00 64.38 190 THR A N 1
ATOM 1501 C CA . THR A 1 190 ? 0.237 6.549 -51.927 1.00 64.38 190 THR A CA 1
ATOM 1502 C C . THR A 1 190 ? -1.113 6.950 -52.525 1.00 64.38 190 THR A C 1
ATOM 1504 O O . THR A 1 190 ? -1.439 6.489 -53.615 1.00 64.38 190 THR A O 1
ATOM 1507 N N . ASN A 1 191 ? -1.876 7.836 -51.875 1.00 61.97 191 ASN A N 1
ATOM 1508 C CA . ASN A 1 191 ? -3.146 8.367 -52.394 1.00 61.97 191 ASN A CA 1
ATOM 1509 C C . ASN A 1 191 ? -2.995 9.622 -53.278 1.00 61.97 191 ASN A C 1
ATOM 1511 O O . ASN A 1 191 ? -3.956 10.052 -53.916 1.00 61.97 191 ASN A O 1
ATOM 1515 N N . ILE A 1 192 ? -1.803 10.223 -53.343 1.00 61.06 192 ILE A N 1
ATOM 1516 C CA . ILE A 1 192 ? -1.542 11.401 -54.187 1.00 61.06 192 ILE A CA 1
ATOM 1517 C C . ILE A 1 192 ? -1.648 11.078 -55.694 1.00 61.06 192 ILE A C 1
ATOM 1519 O O . ILE A 1 192 ? -2.324 11.827 -56.399 1.00 61.06 192 ILE A O 1
ATOM 1523 N N . PRO A 1 193 ? -1.076 9.977 -56.226 1.00 62.00 193 PRO A N 1
ATOM 1524 C CA . PRO A 1 193 ? -1.166 9.655 -57.653 1.00 62.00 193 PRO A CA 1
ATOM 1525 C C . PRO A 1 193 ? -2.602 9.391 -58.112 1.00 62.00 193 PRO A C 1
ATOM 1527 O O . PRO A 1 193 ? -2.985 9.809 -59.201 1.00 62.00 193 PRO A O 1
ATOM 1530 N N . THR A 1 194 ? -3.415 8.739 -57.277 1.00 62.81 194 THR A N 1
ATOM 1531 C CA . THR A 1 194 ? -4.828 8.454 -57.565 1.00 62.81 194 THR A CA 1
ATOM 1532 C C . THR A 1 194 ? -5.677 9.721 -57.558 1.00 62.81 194 THR A C 1
ATOM 1534 O O . THR A 1 194 ? -6.514 9.884 -58.445 1.00 62.81 194 THR A O 1
ATOM 1537 N N . GLN A 1 195 ? -5.435 10.660 -56.635 1.00 63.84 195 GLN A N 1
ATOM 1538 C CA . GLN A 1 195 ? -6.106 11.963 -56.674 1.00 63.84 195 GLN A CA 1
ATOM 1539 C C . GLN A 1 195 ? -5.683 12.808 -57.883 1.00 63.84 195 GLN A C 1
ATOM 1541 O O . GLN A 1 195 ? -6.544 13.412 -58.522 1.00 63.84 195 GLN A O 1
ATOM 1546 N N . ILE A 1 196 ? -4.393 12.815 -58.242 1.00 66.19 196 ILE A N 1
ATOM 1547 C CA . ILE A 1 196 ? -3.895 13.527 -59.431 1.00 66.19 196 ILE A CA 1
ATOM 1548 C C . ILE A 1 196 ? -4.492 12.927 -60.708 1.00 66.19 196 ILE A C 1
ATOM 1550 O O . ILE A 1 196 ? -4.996 13.673 -61.545 1.00 66.19 196 ILE A O 1
ATOM 1554 N N . ALA A 1 197 ? -4.502 11.597 -60.844 1.00 66.94 197 ALA A N 1
ATOM 1555 C CA . ALA A 1 197 ? -5.082 10.906 -61.994 1.00 66.94 197 ALA A CA 1
ATOM 1556 C C . ALA A 1 197 ? -6.587 11.182 -62.133 1.00 66.94 197 ALA A C 1
ATOM 1558 O O . ALA A 1 197 ? -7.056 11.490 -63.228 1.00 66.94 197 ALA A O 1
ATOM 1559 N N . TRP A 1 198 ? -7.336 11.156 -61.025 1.00 70.88 198 TRP A N 1
ATOM 1560 C CA . TRP A 1 198 ? -8.759 11.501 -61.024 1.00 70.88 198 TRP A CA 1
ATOM 1561 C C . TRP A 1 198 ? -9.002 12.958 -61.443 1.00 70.88 198 TRP A C 1
ATOM 1563 O O . TRP A 1 198 ? -9.899 13.235 -62.240 1.00 70.88 198 TRP A O 1
ATOM 1573 N N . HIS A 1 199 ? -8.175 13.894 -60.967 1.00 72.50 199 HIS A N 1
ATOM 1574 C CA . HIS A 1 199 ? -8.277 15.305 -61.346 1.00 72.50 199 HIS A CA 1
ATOM 1575 C C . HIS A 1 199 ? -7.940 15.533 -62.830 1.00 72.50 199 HIS A C 1
ATOM 1577 O O . HIS A 1 199 ? -8.611 16.318 -63.500 1.00 72.50 199 HIS A O 1
ATOM 1583 N N . TYR A 1 200 ? -6.952 14.806 -63.365 1.00 69.50 200 TYR A N 1
ATOM 1584 C CA . TYR A 1 200 ? -6.575 14.853 -64.780 1.00 69.50 200 TYR A CA 1
ATOM 1585 C C . TYR A 1 200 ? -7.679 14.283 -65.683 1.00 69.50 200 TYR A C 1
ATOM 1587 O O . TYR A 1 200 ? -8.071 14.929 -66.652 1.00 69.50 200 TYR A O 1
ATOM 1595 N N . MET A 1 201 ? -8.250 13.125 -65.328 1.00 69.31 201 MET A N 1
ATOM 1596 C CA . MET A 1 201 ? -9.379 12.534 -66.059 1.00 69.31 201 MET A CA 1
ATOM 1597 C C . MET A 1 201 ? -10.591 13.470 -66.074 1.00 69.31 201 MET A C 1
ATOM 1599 O O . MET A 1 201 ? -11.208 13.661 -67.117 1.00 69.31 201 MET A O 1
ATOM 1603 N N . LYS A 1 202 ? -10.901 14.117 -64.945 1.00 74.38 202 LYS A N 1
ATOM 1604 C CA . LYS A 1 202 ? -12.036 15.042 -64.845 1.00 74.38 202 LYS A CA 1
ATOM 1605 C C . LYS A 1 202 ? -11.860 16.314 -65.686 1.00 74.38 202 LYS A C 1
ATOM 1607 O O . LYS A 1 202 ? -12.850 16.863 -66.151 1.00 74.38 202 LYS A O 1
ATOM 1612 N N . LYS A 1 203 ? -10.624 16.783 -65.882 1.00 74.50 203 LYS A N 1
ATOM 1613 C CA . LYS A 1 203 ? -10.321 17.998 -66.658 1.00 74.50 203 LYS A CA 1
ATOM 1614 C C . LYS A 1 203 ? -10.317 17.769 -68.175 1.00 74.50 203 LYS A C 1
ATOM 1616 O O . LYS A 1 203 ? -10.521 18.720 -68.916 1.00 74.50 203 LYS A O 1
ATOM 1621 N N . HIS A 1 204 ? -10.064 16.540 -68.625 1.00 68.19 204 HIS A N 1
ATOM 1622 C CA . HIS A 1 204 ? -9.930 16.205 -70.050 1.00 68.19 204 HIS A CA 1
ATOM 1623 C C . HIS A 1 204 ? -11.114 15.418 -70.636 1.00 68.19 204 HIS A C 1
ATOM 1625 O O . HIS A 1 204 ? -11.147 15.192 -71.842 1.00 68.19 204 HIS A O 1
ATOM 1631 N N . HIS A 1 205 ? -12.084 15.022 -69.807 1.00 63.59 205 HIS A N 1
ATOM 1632 C CA . HIS A 1 205 ? -13.336 14.382 -70.233 1.00 63.59 205 HIS A CA 1
ATOM 1633 C C . HIS A 1 205 ? -14.590 15.242 -69.968 1.00 63.59 205 HIS A C 1
ATOM 1635 O O . HIS A 1 205 ? -15.699 14.711 -69.962 1.00 63.59 205 HIS A O 1
ATOM 1641 N N . ALA A 1 206 ? -14.416 16.548 -69.748 1.00 52.50 206 ALA A N 1
ATOM 1642 C CA . ALA A 1 206 ? -15.479 17.556 -69.704 1.00 52.50 206 ALA A CA 1
ATOM 1643 C C . ALA A 1 206 ? -15.311 18.514 -70.887 1.00 52.50 206 ALA A C 1
ATOM 1645 O O . ALA A 1 206 ? -16.348 18.921 -71.451 1.00 52.50 206 ALA A O 1
#

Radius of gyration: 27.68 Å; chains: 1; bounding box: 66×30×93 Å

Foldseek 3Di:
DDPLVVDPVSVVVVVVVVVVVLLVVLVVVLVVLVVVLVVLLVVQVPDPQWDPLNVLLSVVLVVLLVQDDPLVVCLVCLVVVLVVVVVCVVVDPDPPPDPCPPVNVVVVVLVVSQVVSCVVRVDRSVVTPCSVPPSSVSSNVSSVSSNLSNCVPSNVSNVVSVVVSVVVVVVVVVVVVVVVVVVVVVVVVVCVVVVVVVVVCVVVVD

Sequence (206 aa):
MNELVREPGFWAAVTLVVFSVSHFVAAAYVRRLRARMLTIIETILSEPSANAADKAWIQKELDLSSNKHHQHWVGFLAPVLFVGTLVVGLFDRRTAQDELSLQALLNEADNTDARAVKVLTGEDPRTGTFWKDKRRRKVSRLSWAITDLSSPFASLWVYFWLGSAIATLSVFWGVSSAIVFVARRSASVTNIPTQIAWHYMKKHHA